Protein AF-A0A453CXN4-F1 (afdb_monomer_lite)

Foldseek 3Di:
DVVVVVVCCCPVVVDDDPPPLLVLQVPPDQVLLVDPCSLVNLLVVLVVLLDPPDDPLSLLLSLQLLLVSLVVHDPLSVVLSLLSNLLSCLSDVLNCCQAPPDPPPDPDDDPDPPPVPDAQADNVDSDSNNRSSSVGHSCSLVVQCPPPQPVSNVSSVVSVVCSVVVVPDDRDDSSVSSPDDPVNSD

Organism: Aegilops tauschii subsp. strangulata (NCBI:txid200361)

pLDDT: mean 82.75, std 12.54, range [40.31, 94.88]

Radius of gyration: 17.11 Å; chains: 1; bounding box: 45×38×46 Å

Secondary structure (DSSP, 8-state):
-HHHHHHHHHHHS----TTHHHHHHHH--HHHHHSTTHHHHHHHHHHHHT-TT--HHHHHHHHHHHHHHHTTS-HHHHHHHHHHHHHHHHH-GGGGGGT-------SS-------TT-----TT---TTTS-GGGS--HHHHHGGG-SSHHHHHHHHHHHHHHH-TTTPPPP-HHHHHT--HHHH-

Structure (mmCIF, N/CA/C/O backbone):
data_AF-A0A453CXN4-F1
#
_entry.id   AF-A0A453CXN4-F1
#
loop_
_atom_site.group_PDB
_atom_site.id
_atom_site.type_symbol
_atom_site.label_atom_id
_atom_site.label_alt_id
_atom_site.label_comp_id
_atom_site.label_asym_id
_atom_site.label_entity_id
_atom_site.label_seq_id
_atom_site.pdbx_PDB_ins_code
_atom_site.Cartn_x
_atom_site.Cartn_y
_atom_site.Cartn_z
_atom_site.occupancy
_atom_site.B_iso_or_equiv
_atom_site.auth_seq_id
_atom_site.auth_comp_id
_atom_site.auth_asym_id
_atom_site.auth_atom_id
_atom_site.pdbx_PDB_model_num
ATOM 1 N N . MET A 1 1 ? -12.932 3.398 14.882 1.00 59.75 1 MET A N 1
ATOM 2 C CA . MET A 1 1 ? -12.583 4.347 15.962 1.00 59.75 1 MET A CA 1
ATOM 3 C C . MET A 1 1 ? -12.000 3.685 17.218 1.00 59.75 1 MET A C 1
ATOM 5 O O . MET A 1 1 ? -11.545 4.410 18.083 1.00 59.75 1 MET A O 1
ATOM 9 N N . ALA A 1 2 ? -11.920 2.349 17.327 1.00 73.38 2 ALA A N 1
ATOM 10 C CA . ALA A 1 2 ? -11.212 1.706 18.448 1.00 73.38 2 ALA A CA 1
ATOM 11 C C . ALA A 1 2 ? -9.676 1.691 18.275 1.00 73.38 2 ALA A C 1
ATOM 13 O O . ALA A 1 2 ? -8.940 1.835 19.243 1.00 73.38 2 ALA A O 1
ATOM 14 N N . LEU A 1 3 ? -9.187 1.567 17.032 1.00 76.38 3 LEU A N 1
ATOM 15 C CA . LEU A 1 3 ? -7.754 1.421 16.735 1.00 76.38 3 LEU A CA 1
ATOM 16 C C . LEU A 1 3 ? -6.937 2.676 17.075 1.00 76.38 3 LEU A C 1
ATOM 18 O O . LEU A 1 3 ? -5.810 2.558 17.534 1.00 76.38 3 LEU A O 1
ATOM 22 N N . SER A 1 4 ? -7.517 3.870 16.920 1.00 75.81 4 SER A N 1
ATOM 23 C CA . SER A 1 4 ? -6.880 5.132 17.317 1.00 75.81 4 SER A CA 1
ATOM 24 C C . SER A 1 4 ? -6.657 5.210 18.825 1.00 75.81 4 SER A C 1
ATOM 26 O O . SER A 1 4 ? -5.563 5.552 19.257 1.00 75.81 4 SER A O 1
ATOM 28 N N . GLY A 1 5 ? -7.660 4.832 19.623 1.00 79.00 5 GLY A N 1
ATOM 29 C CA . GLY A 1 5 ? -7.520 4.756 21.079 1.00 79.00 5 GLY A CA 1
ATOM 30 C C . GLY A 1 5 ? -6.485 3.712 21.498 1.00 79.00 5 GLY A C 1
ATOM 31 O O . GLY A 1 5 ? -5.645 3.984 22.349 1.00 79.00 5 GLY A O 1
ATOM 32 N N . LEU A 1 6 ? -6.485 2.550 20.840 1.00 80.75 6 LEU A N 1
ATOM 33 C CA . LEU A 1 6 ? -5.514 1.491 21.109 1.00 80.75 6 LEU A CA 1
ATOM 34 C C . LEU A 1 6 ? -4.079 1.922 20.775 1.00 80.75 6 LEU A C 1
ATOM 36 O O . LEU A 1 6 ? -3.181 1.702 21.575 1.00 80.75 6 LEU A O 1
ATOM 40 N N . PHE A 1 7 ? -3.859 2.605 19.651 1.00 78.25 7 PHE A N 1
ATOM 41 C CA . PHE A 1 7 ? -2.541 3.135 19.293 1.00 78.25 7 PHE A CA 1
ATOM 42 C C . PHE A 1 7 ? -2.028 4.173 20.299 1.00 78.25 7 PHE A C 1
ATOM 44 O O . PHE A 1 7 ? -0.850 4.155 20.654 1.00 78.25 7 PHE A O 1
ATOM 51 N N . ILE A 1 8 ? -2.902 5.053 20.796 1.00 79.31 8 ILE A N 1
ATOM 52 C CA . ILE A 1 8 ? -2.553 6.012 21.854 1.00 79.31 8 ILE A CA 1
ATOM 53 C C . ILE A 1 8 ? -2.149 5.266 23.132 1.00 79.31 8 ILE A C 1
ATOM 55 O O . ILE A 1 8 ? -1.109 5.566 23.709 1.00 79.31 8 ILE A O 1
ATOM 59 N N . LEU A 1 9 ? -2.905 4.240 23.530 1.00 81.50 9 LEU A N 1
ATOM 60 C CA . LEU A 1 9 ? -2.578 3.405 24.690 1.00 81.50 9 LEU A CA 1
ATOM 61 C C . LEU A 1 9 ? -1.236 2.675 24.528 1.00 81.50 9 LEU A C 1
ATOM 63 O O . LEU A 1 9 ? -0.440 2.634 25.463 1.00 81.50 9 LEU A O 1
ATOM 67 N N . MET A 1 10 ? -0.944 2.151 23.339 1.00 81.50 10 MET A N 1
ATOM 68 C CA . MET A 1 10 ? 0.336 1.491 23.068 1.00 81.50 10 MET A CA 1
ATOM 69 C C . MET A 1 10 ? 1.515 2.473 23.088 1.00 81.50 10 MET A C 1
ATOM 71 O O . MET A 1 10 ? 2.578 2.150 23.608 1.00 81.50 10 MET A O 1
ATOM 75 N N . THR A 1 11 ? 1.344 3.672 22.524 1.00 78.88 11 THR A N 1
ATOM 76 C CA . THR A 1 11 ? 2.440 4.645 22.371 1.00 78.88 11 THR A CA 1
ATOM 77 C C . THR A 1 11 ? 2.696 5.472 23.628 1.00 78.88 11 THR A C 1
ATOM 79 O O . THR A 1 11 ? 3.853 5.715 23.961 1.00 78.88 11 THR A O 1
ATOM 82 N N . GLN A 1 12 ? 1.643 5.899 24.327 1.00 82.62 12 GLN A N 1
ATOM 83 C CA . GLN A 1 12 ? 1.746 6.780 25.496 1.00 82.62 12 GLN A CA 1
ATOM 84 C C . GLN A 1 12 ? 1.816 6.021 26.819 1.00 82.62 12 GLN A C 1
ATOM 86 O O . GLN A 1 12 ? 2.420 6.520 27.763 1.00 82.62 12 GLN A O 1
ATOM 91 N N . HIS A 1 13 ? 1.206 4.836 26.888 1.00 80.56 13 HIS A N 1
ATOM 92 C CA . HIS A 1 13 ? 1.121 4.041 28.115 1.00 80.56 13 HIS A CA 1
ATOM 93 C C . HIS A 1 13 ? 1.870 2.700 28.026 1.00 80.56 13 HIS A C 1
ATOM 95 O O . HIS A 1 13 ? 1.709 1.868 28.914 1.00 80.56 13 HIS A O 1
ATOM 101 N N . GLN A 1 14 ? 2.657 2.475 26.960 1.00 76.69 14 GLN A N 1
ATOM 102 C CA . GLN A 1 14 ? 3.477 1.271 26.732 1.00 76.69 14 GLN A CA 1
ATOM 103 C C . GLN A 1 14 ? 2.708 -0.051 26.910 1.00 76.69 14 GLN A C 1
ATOM 105 O O . GLN A 1 14 ? 3.277 -1.078 27.273 1.00 76.69 14 GLN A O 1
ATOM 110 N N . LEU A 1 15 ? 1.401 -0.043 26.641 1.00 81.12 15 LEU A N 1
ATOM 111 C CA . LEU A 1 15 ? 0.597 -1.257 26.677 1.00 81.12 15 LEU A CA 1
ATOM 112 C C . LEU A 1 15 ? 0.964 -2.142 25.485 1.00 81.12 15 LEU A C 1
ATOM 114 O O . LEU A 1 15 ? 0.804 -1.745 24.332 1.00 81.12 15 LEU A O 1
ATOM 118 N N . GLU A 1 16 ? 1.432 -3.357 25.752 1.00 76.69 16 GLU A N 1
ATOM 119 C CA . GLU A 1 16 ? 1.692 -4.332 24.699 1.00 76.69 16 GLU A CA 1
ATOM 120 C C . GLU A 1 16 ? 0.384 -4.984 24.250 1.00 76.69 16 GLU A C 1
ATOM 122 O O . GLU A 1 16 ? -0.281 -5.696 25.003 1.00 76.69 16 GLU A O 1
ATOM 127 N N . TYR A 1 17 ? 0.014 -4.755 22.990 1.00 81.56 17 TYR A N 1
ATOM 128 C CA . TYR A 1 17 ? -1.050 -5.512 22.346 1.00 81.56 17 TYR A CA 1
ATOM 129 C C . TYR A 1 17 ? -0.433 -6.672 21.550 1.00 81.56 17 TYR A C 1
ATOM 131 O O . TYR A 1 17 ? 0.269 -6.426 20.558 1.00 81.56 17 TYR A O 1
ATOM 139 N N . PRO A 1 18 ? -0.671 -7.936 21.943 1.00 83.50 18 PRO A N 1
ATOM 140 C CA . PRO A 1 18 ? -0.061 -9.075 21.275 1.00 83.50 18 PRO A CA 1
ATOM 141 C C . PRO A 1 18 ? -0.518 -9.135 19.815 1.00 83.50 18 PRO A C 1
ATOM 143 O O . PRO A 1 18 ? -1.707 -9.017 19.517 1.00 83.50 18 PRO A O 1
ATOM 146 N N . LYS A 1 19 ? 0.433 -9.343 18.895 1.00 84.88 19 LYS A N 1
ATOM 147 C CA . LYS A 1 19 ? 0.169 -9.481 17.449 1.00 84.88 19 LYS A CA 1
ATOM 148 C C . LYS A 1 19 ? -0.592 -8.294 16.837 1.00 84.88 19 LYS A C 1
ATOM 150 O O . LYS A 1 19 ? -1.429 -8.463 15.949 1.00 84.88 19 LYS A O 1
ATOM 155 N N . PHE A 1 20 ? -0.294 -7.076 17.299 1.00 87.94 20 PHE A N 1
ATOM 156 C CA . PHE A 1 20 ? -0.891 -5.845 16.769 1.00 87.94 20 PHE A CA 1
ATOM 157 C C . PHE A 1 20 ? -0.791 -5.740 15.242 1.00 87.94 20 PHE A C 1
ATOM 159 O O . PHE A 1 20 ? -1.789 -5.460 14.580 1.00 87.94 20 PHE A O 1
ATOM 166 N N . TYR A 1 21 ? 0.388 -6.011 14.676 1.00 88.88 21 TYR A N 1
ATOM 167 C CA . TYR A 1 21 ? 0.604 -5.894 13.235 1.00 88.88 21 TYR A CA 1
ATOM 168 C C . TYR A 1 21 ? -0.151 -6.943 12.419 1.00 88.88 21 TYR A C 1
ATOM 170 O O . TYR A 1 21 ? -0.643 -6.599 11.353 1.00 88.88 21 TYR A O 1
ATOM 178 N N . ASP A 1 22 ? -0.337 -8.160 12.928 1.00 90.81 22 ASP A N 1
ATOM 179 C CA . ASP A 1 22 ? -1.146 -9.190 12.262 1.00 90.81 22 ASP A CA 1
ATOM 180 C C . ASP A 1 22 ? -2.607 -8.732 12.159 1.00 90.81 22 ASP A C 1
ATOM 182 O O . ASP A 1 22 ? -3.254 -8.854 11.118 1.00 90.81 22 ASP A O 1
ATOM 186 N N . LYS A 1 23 ? -3.133 -8.122 13.231 1.00 89.44 23 LYS A N 1
ATOM 187 C CA . LYS A 1 23 ? -4.480 -7.534 13.221 1.00 89.44 23 LYS A CA 1
ATOM 188 C C . LYS A 1 23 ? -4.564 -6.328 12.293 1.00 89.44 23 LYS A C 1
ATOM 190 O O . LYS A 1 23 ? -5.537 -6.210 11.552 1.00 89.44 23 LYS A O 1
ATOM 195 N N . LEU A 1 24 ? -3.559 -5.453 12.303 1.00 90.56 24 LEU A N 1
ATOM 196 C CA . LEU A 1 24 ? -3.496 -4.305 11.400 1.00 90.56 24 LEU A CA 1
ATOM 197 C C . LEU A 1 24 ? -3.445 -4.749 9.931 1.00 90.56 24 LEU A C 1
ATOM 199 O O . LEU A 1 24 ? -4.127 -4.166 9.092 1.00 90.56 24 LEU A O 1
ATOM 203 N N . TYR A 1 25 ? -2.691 -5.808 9.642 1.00 91.88 25 TYR A N 1
ATOM 204 C CA . TYR A 1 25 ? -2.580 -6.413 8.322 1.00 91.88 25 TYR A CA 1
ATOM 205 C C . TYR A 1 25 ? -3.914 -7.012 7.862 1.00 91.88 25 TYR A C 1
ATOM 207 O O . TYR A 1 25 ? -4.385 -6.702 6.769 1.00 91.88 25 TYR A O 1
ATOM 215 N N . ALA A 1 26 ? -4.586 -7.779 8.725 1.00 90.69 26 ALA A N 1
ATOM 216 C CA . ALA A 1 26 ? -5.899 -8.355 8.433 1.00 90.69 26 ALA A CA 1
ATOM 217 C C . ALA A 1 26 ? -6.991 -7.293 8.196 1.00 90.69 26 ALA A C 1
ATOM 219 O O . ALA A 1 26 ? -7.932 -7.525 7.437 1.00 90.69 26 ALA A O 1
ATOM 220 N N . LEU A 1 27 ? -6.871 -6.114 8.817 1.00 90.94 27 LEU A N 1
ATOM 221 C CA . LEU A 1 27 ? -7.805 -5.004 8.610 1.00 90.94 27 LEU A CA 1
ATOM 222 C C . LEU A 1 27 ? -7.660 -4.340 7.235 1.00 90.94 27 LEU A C 1
ATOM 224 O O . LEU A 1 27 ? -8.608 -3.689 6.792 1.00 90.94 27 LEU A O 1
ATOM 228 N N . LEU A 1 28 ? -6.527 -4.507 6.540 1.00 90.94 28 LEU A N 1
ATOM 229 C CA . LEU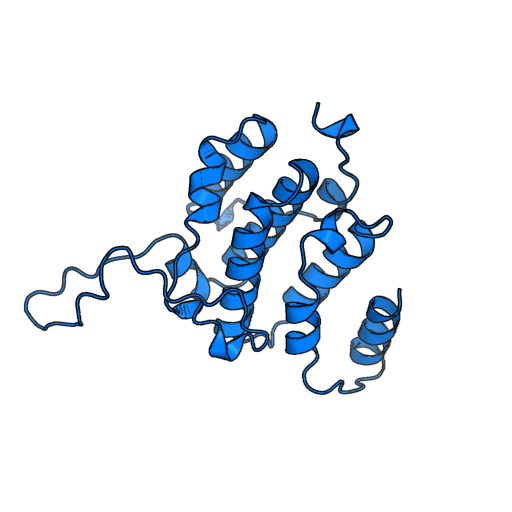 A 1 28 ? -6.321 -3.975 5.191 1.00 90.94 28 LEU A CA 1
ATOM 230 C C . LEU A 1 28 ? -7.167 -4.737 4.169 1.00 90.94 28 LEU A C 1
ATOM 232 O O . LEU A 1 28 ? -6.733 -5.696 3.526 1.00 90.94 28 LEU A O 1
ATOM 236 N N . THR A 1 29 ? -8.397 -4.258 4.023 1.00 90.81 29 THR A N 1
ATOM 237 C CA . THR A 1 29 ? -9.409 -4.742 3.086 1.00 90.81 29 THR A CA 1
ATOM 238 C C . THR A 1 29 ? -9.894 -3.591 2.199 1.00 90.81 29 THR A C 1
ATOM 240 O O . THR A 1 29 ? -9.822 -2.427 2.609 1.00 90.81 29 THR A O 1
ATOM 243 N N . PRO A 1 30 ? -10.442 -3.871 1.001 1.00 88.75 30 PRO A N 1
ATOM 244 C CA . PRO A 1 30 ? -10.952 -2.824 0.109 1.00 88.75 30 PRO A CA 1
ATOM 245 C C . PRO A 1 30 ? -12.018 -1.933 0.769 1.00 88.75 30 PRO A C 1
ATOM 247 O O . PRO A 1 30 ? -12.069 -0.728 0.523 1.00 88.75 30 PRO A O 1
ATOM 250 N N . ALA A 1 31 ? -12.822 -2.502 1.675 1.00 89.00 31 ALA A N 1
ATOM 251 C CA . ALA A 1 31 ? -13.871 -1.795 2.408 1.00 89.00 31 ALA A CA 1
ATOM 252 C C . ALA A 1 31 ? -13.342 -0.610 3.236 1.00 89.00 31 ALA A C 1
ATOM 254 O O . ALA A 1 31 ? -14.029 0.404 3.369 1.00 89.00 31 ALA A O 1
ATOM 255 N N . VAL A 1 32 ? -12.106 -0.688 3.740 1.00 89.06 32 VAL A N 1
ATOM 256 C CA . VAL A 1 32 ? -11.490 0.404 4.510 1.00 89.06 32 VAL A CA 1
ATOM 257 C C . VAL A 1 32 ? -11.333 1.662 3.667 1.00 89.06 32 VAL A C 1
ATOM 259 O O . VAL A 1 32 ? -11.552 2.765 4.165 1.00 89.06 32 VAL A O 1
ATOM 262 N N . PHE A 1 33 ? -11.034 1.515 2.378 1.00 86.56 33 PHE A N 1
ATOM 263 C CA . PHE A 1 33 ? -10.905 2.652 1.473 1.00 86.56 33 PHE A CA 1
ATOM 264 C C . PHE A 1 33 ? -12.251 3.257 1.084 1.00 86.56 33 PHE A C 1
ATOM 266 O O . PHE A 1 33 ? -12.267 4.365 0.564 1.00 86.56 33 PHE A O 1
ATOM 273 N N . MET A 1 34 ? -13.374 2.597 1.360 1.00 85.44 34 MET A N 1
ATOM 274 C CA . MET A 1 34 ? -14.724 3.136 1.140 1.00 85.44 34 MET A CA 1
ATOM 275 C C . MET A 1 34 ? -15.365 3.669 2.426 1.00 85.44 34 MET A C 1
ATOM 277 O O . MET A 1 34 ? -16.401 4.328 2.383 1.00 85.44 34 MET A O 1
ATOM 281 N N . ALA A 1 35 ? -14.750 3.412 3.581 1.00 87.31 35 ALA A N 1
ATOM 282 C CA . ALA A 1 35 ? -15.283 3.817 4.869 1.00 87.31 35 ALA A CA 1
ATOM 283 C C . ALA A 1 35 ? -15.256 5.346 5.057 1.00 87.31 35 ALA A C 1
ATOM 285 O O . ALA A 1 35 ? -14.304 6.032 4.681 1.00 87.31 35 ALA A O 1
ATOM 286 N N . LYS A 1 36 ? -16.269 5.877 5.755 1.00 83.56 36 LYS A N 1
ATOM 287 C CA . LYS A 1 36 ? -16.423 7.316 6.052 1.00 83.56 36 LYS A CA 1
ATOM 288 C C . LYS A 1 36 ? -15.204 7.937 6.749 1.00 83.56 36 LYS A C 1
ATOM 290 O O . LYS A 1 36 ? -14.877 9.092 6.513 1.00 83.56 36 LYS A O 1
ATOM 295 N N . HIS A 1 37 ? -14.526 7.168 7.600 1.00 83.75 37 HIS A N 1
ATOM 296 C CA . HIS A 1 37 ? -13.380 7.625 8.395 1.00 83.75 37 HIS A CA 1
ATOM 297 C C . HIS A 1 37 ? -12.044 7.034 7.919 1.00 83.75 37 HIS A C 1
ATOM 299 O O . HIS A 1 37 ? -11.124 6.846 8.718 1.00 83.75 37 HIS A O 1
ATOM 305 N N . ARG A 1 38 ? -11.930 6.735 6.617 1.00 87.75 38 ARG A N 1
ATOM 306 C CA . ARG A 1 38 ? -10.713 6.171 6.010 1.00 87.75 38 ARG A CA 1
ATOM 307 C C . ARG A 1 38 ? -9.471 7.041 6.205 1.00 87.75 38 ARG A C 1
ATOM 309 O O . ARG A 1 38 ? -8.392 6.505 6.413 1.00 87.75 38 ARG A O 1
ATOM 316 N N . SER A 1 39 ? -9.620 8.367 6.195 1.00 86.62 39 SER A N 1
ATOM 317 C CA . SER A 1 39 ? -8.507 9.313 6.345 1.00 86.62 39 SER A CA 1
ATOM 318 C C . SER A 1 39 ? -7.770 9.125 7.670 1.00 86.62 39 SER A C 1
ATOM 320 O O . SER A 1 39 ? -6.552 8.977 7.683 1.00 86.62 39 SER A O 1
ATOM 322 N N . VAL A 1 40 ? -8.521 9.032 8.769 1.00 87.69 40 VAL A N 1
ATOM 323 C CA . VAL A 1 40 ? -7.986 8.804 10.117 1.00 87.69 40 VAL A CA 1
ATOM 324 C C . VAL A 1 40 ? -7.273 7.455 10.196 1.00 87.69 40 VAL A C 1
ATOM 326 O O . VAL A 1 40 ? -6.185 7.366 10.754 1.00 87.69 40 VAL A O 1
ATOM 329 N N . PHE A 1 41 ? -7.855 6.407 9.606 1.00 89.50 41 PHE A N 1
ATOM 330 C CA . PHE A 1 41 ? -7.228 5.086 9.582 1.00 89.50 41 PHE A CA 1
ATOM 331 C C . PHE A 1 41 ? -5.914 5.081 8.789 1.00 89.50 41 PHE A C 1
ATOM 333 O O . PHE A 1 41 ? -4.930 4.525 9.259 1.00 89.50 41 PHE A O 1
ATOM 340 N N . LEU A 1 42 ? -5.875 5.706 7.611 1.00 89.19 42 LEU A N 1
ATOM 341 C CA . LEU A 1 42 ? -4.689 5.709 6.748 1.00 89.19 42 LEU A CA 1
ATOM 342 C C . LEU A 1 42 ? -3.555 6.573 7.321 1.00 89.19 42 LEU A C 1
ATOM 344 O O . LEU A 1 42 ? -2.389 6.210 7.196 1.00 89.19 42 LEU A O 1
ATOM 348 N N . GLN A 1 43 ? -3.884 7.672 8.004 1.00 89.06 43 GLN A N 1
ATOM 349 C CA . GLN A 1 43 ? -2.901 8.460 8.758 1.00 89.06 43 GLN A CA 1
ATOM 350 C C . GLN A 1 43 ? -2.325 7.659 9.931 1.00 89.06 43 GLN A C 1
ATOM 352 O O . GLN A 1 43 ? -1.120 7.676 10.172 1.00 89.06 43 GLN A O 1
ATOM 357 N N . LEU A 1 44 ? -3.181 6.918 10.637 1.00 88.75 44 LEU A N 1
ATOM 358 C CA . LEU A 1 44 ? -2.761 6.041 11.722 1.00 88.75 44 LEU A CA 1
ATOM 359 C C . LEU A 1 44 ? -1.883 4.893 11.217 1.00 88.75 44 LEU A C 1
ATOM 361 O O . LEU A 1 44 ? -0.875 4.579 11.839 1.00 88.75 44 LEU A O 1
ATOM 365 N N . LEU A 1 45 ? -2.228 4.316 10.064 1.00 90.56 45 LEU A N 1
ATOM 366 C CA . LEU A 1 45 ? -1.433 3.291 9.395 1.00 90.56 45 LEU A CA 1
ATOM 367 C C . LEU A 1 45 ? -0.018 3.797 9.088 1.00 90.56 45 LEU A C 1
ATOM 369 O O . LEU A 1 45 ? 0.944 3.099 9.399 1.00 90.56 45 LEU A O 1
ATOM 373 N N . ASP A 1 46 ? 0.127 5.005 8.537 1.00 90.56 46 ASP A N 1
ATOM 374 C CA . ASP A 1 46 ? 1.453 5.593 8.299 1.00 90.56 46 ASP A CA 1
ATOM 375 C C . ASP A 1 46 ? 2.226 5.826 9.590 1.00 90.56 46 ASP A C 1
ATOM 377 O O . ASP A 1 46 ? 3.413 5.519 9.652 1.00 90.56 46 ASP A O 1
ATOM 381 N N . ALA A 1 47 ? 1.557 6.314 10.637 1.00 88.75 47 ALA A N 1
ATOM 382 C CA . ALA A 1 47 ? 2.181 6.504 11.941 1.00 88.75 47 ALA A CA 1
ATOM 383 C C . ALA A 1 47 ? 2.683 5.174 12.528 1.00 88.75 47 ALA A C 1
ATOM 385 O O . ALA A 1 47 ? 3.807 5.115 13.028 1.00 88.75 47 ALA A O 1
ATOM 386 N N . CYS A 1 48 ? 1.900 4.094 12.416 1.00 88.19 48 CYS A N 1
ATOM 387 C CA . CYS A 1 48 ? 2.326 2.754 12.820 1.00 88.19 48 CYS A CA 1
ATOM 388 C C . CYS A 1 48 ? 3.531 2.276 12.000 1.00 88.19 48 CYS A C 1
ATOM 390 O O . CYS A 1 48 ? 4.498 1.777 12.571 1.00 88.19 48 CYS A O 1
ATOM 392 N N . LEU A 1 49 ? 3.494 2.463 10.678 1.00 88.69 49 LEU A N 1
ATOM 393 C CA . LEU A 1 49 ? 4.546 2.030 9.754 1.00 88.69 49 LEU A CA 1
ATOM 394 C C . LEU A 1 49 ? 5.789 2.939 9.746 1.00 88.69 49 LEU A C 1
ATOM 396 O O . LEU A 1 49 ? 6.779 2.624 9.092 1.00 88.69 49 LEU A O 1
ATOM 400 N N . LYS A 1 50 ? 5.765 4.059 10.474 1.00 88.12 50 LYS A N 1
ATOM 401 C CA . LYS A 1 50 ? 6.920 4.945 10.682 1.00 88.12 50 LYS A CA 1
ATOM 402 C C . LYS A 1 50 ? 7.832 4.482 11.826 1.00 88.12 50 LYS A C 1
ATOM 404 O O . LYS A 1 50 ? 8.916 5.032 11.999 1.00 88.12 50 LYS A O 1
ATOM 409 N N . SER A 1 51 ? 7.406 3.502 12.622 1.00 85.50 51 SER A N 1
ATOM 410 C CA . SER A 1 51 ? 8.157 3.033 13.791 1.00 85.50 51 SER A CA 1
ATOM 411 C C . SER A 1 51 ? 9.512 2.414 13.416 1.00 85.50 51 SER A C 1
ATOM 413 O O . SER A 1 51 ? 9.587 1.510 12.588 1.00 85.50 51 SER A O 1
ATOM 415 N N . SER A 1 52 ? 10.597 2.841 14.070 1.00 75.06 52 SER A N 1
ATOM 416 C CA . SER A 1 52 ? 11.966 2.390 13.757 1.00 75.06 52 SER A CA 1
ATOM 417 C C . SER A 1 52 ? 12.224 0.897 14.010 1.00 75.06 52 SER A C 1
ATOM 419 O O . SER A 1 52 ? 13.202 0.357 13.504 1.00 75.06 52 SER A O 1
ATOM 421 N N . TYR A 1 53 ? 11.364 0.217 14.774 1.00 79.50 53 TYR A N 1
ATOM 422 C CA . TYR A 1 53 ? 11.534 -1.192 15.166 1.00 79.50 53 TYR A CA 1
ATOM 423 C C . TYR A 1 53 ? 10.883 -2.193 14.195 1.00 79.50 53 TYR A C 1
ATOM 425 O O . TYR A 1 53 ? 10.759 -3.381 14.497 1.00 79.50 53 TYR A O 1
ATOM 433 N N . LEU A 1 54 ? 10.429 -1.726 13.031 1.00 84.25 54 LEU A N 1
ATOM 434 C CA . LEU A 1 54 ? 9.765 -2.556 12.031 1.00 84.25 54 LEU A CA 1
ATOM 435 C C . LEU A 1 54 ? 10.759 -3.434 11.266 1.00 84.25 54 LEU A C 1
ATOM 437 O O . LEU A 1 54 ? 11.704 -2.954 10.643 1.00 84.25 54 LEU A O 1
ATOM 441 N N . GLN A 1 55 ? 10.499 -4.740 11.263 1.00 89.69 55 GLN A N 1
ATOM 442 C CA . GLN A 1 55 ? 11.283 -5.704 10.497 1.00 89.69 55 GLN A CA 1
ATOM 443 C C . GLN A 1 55 ? 10.965 -5.590 8.999 1.00 89.69 55 GLN A C 1
ATOM 445 O O . GLN A 1 55 ? 9.810 -5.403 8.611 1.00 89.69 55 GLN A O 1
ATOM 450 N N . ALA A 1 56 ? 11.979 -5.756 8.143 1.00 89.69 56 ALA A N 1
ATOM 451 C CA . ALA A 1 56 ? 11.847 -5.554 6.697 1.00 89.69 56 ALA A CA 1
ATOM 452 C C . ALA A 1 56 ? 10.767 -6.441 6.046 1.00 89.69 56 ALA A C 1
ATOM 454 O O . ALA A 1 56 ? 10.041 -5.968 5.174 1.00 89.69 56 ALA A O 1
ATOM 455 N N . TYR A 1 57 ? 10.602 -7.692 6.503 1.00 91.25 57 TYR A N 1
ATOM 456 C CA . TYR A 1 57 ? 9.555 -8.580 5.980 1.00 91.25 57 TYR A CA 1
ATOM 457 C C . TYR A 1 57 ? 8.150 -8.032 6.226 1.00 91.25 57 TYR A C 1
ATOM 459 O O . TYR A 1 57 ? 7.265 -8.201 5.387 1.00 91.25 57 TYR A O 1
ATOM 467 N N . LEU A 1 58 ? 7.949 -7.362 7.363 1.00 92.81 58 LEU A N 1
ATOM 468 C CA . LEU A 1 58 ? 6.658 -6.819 7.736 1.00 92.81 58 LEU A CA 1
ATOM 469 C C . LEU A 1 58 ? 6.327 -5.668 6.792 1.00 92.81 58 LEU A C 1
ATOM 471 O O . LEU A 1 58 ? 5.287 -5.683 6.141 1.00 92.81 58 LEU A O 1
ATOM 475 N N . VAL A 1 59 ? 7.258 -4.729 6.621 1.00 93.50 59 VAL A N 1
ATOM 476 C CA . VAL A 1 59 ? 7.094 -3.603 5.694 1.00 93.50 59 VAL A CA 1
ATOM 477 C C . VAL A 1 59 ? 6.852 -4.098 4.264 1.00 93.50 59 VAL A C 1
ATOM 479 O O . VAL A 1 59 ? 5.940 -3.607 3.602 1.00 93.50 59 VAL A O 1
ATOM 482 N N . ALA A 1 60 ? 7.592 -5.116 3.813 1.00 93.12 60 ALA A N 1
ATOM 483 C CA . ALA A 1 60 ? 7.381 -5.742 2.508 1.00 93.12 60 ALA A CA 1
ATOM 484 C C . ALA A 1 60 ? 5.970 -6.335 2.368 1.00 93.12 60 ALA A C 1
ATOM 486 O O . ALA A 1 60 ? 5.312 -6.119 1.350 1.00 93.12 60 ALA A O 1
ATOM 487 N N . SER A 1 61 ? 5.476 -7.039 3.392 1.00 94.25 61 SER A N 1
ATOM 488 C CA . SER A 1 61 ? 4.119 -7.600 3.390 1.00 94.25 61 SER A CA 1
ATOM 489 C C . SER A 1 61 ? 3.046 -6.516 3.301 1.00 94.25 61 SER A C 1
ATOM 491 O O . SER A 1 61 ? 2.127 -6.643 2.490 1.00 94.25 61 SER A O 1
ATOM 493 N N . PHE A 1 62 ? 3.196 -5.419 4.050 1.00 94.75 62 PHE A N 1
ATOM 494 C CA . PHE A 1 62 ? 2.292 -4.272 4.001 1.00 94.75 62 PHE A CA 1
ATOM 495 C C . PHE A 1 62 ? 2.331 -3.589 2.633 1.00 94.75 62 PHE A C 1
ATOM 497 O O . PHE A 1 62 ? 1.275 -3.366 2.047 1.00 94.75 62 PHE A O 1
ATOM 504 N N . ALA A 1 63 ? 3.521 -3.317 2.091 1.00 94.50 63 ALA A N 1
ATOM 505 C CA . ALA A 1 63 ? 3.678 -2.714 0.769 1.00 94.50 63 ALA A CA 1
ATOM 506 C C . ALA A 1 63 ? 3.020 -3.568 -0.326 1.00 94.50 63 ALA A C 1
ATOM 508 O O . ALA A 1 63 ? 2.271 -3.042 -1.148 1.00 94.50 63 ALA A O 1
ATOM 509 N N . LYS A 1 64 ? 3.229 -4.889 -0.290 1.00 94.88 64 LYS A N 1
ATOM 510 C CA . LYS A 1 64 ? 2.651 -5.832 -1.255 1.00 94.88 64 LYS A CA 1
ATOM 511 C C . LYS A 1 64 ? 1.137 -6.007 -1.094 1.00 94.88 64 LYS A C 1
ATOM 513 O O . LYS A 1 64 ? 0.407 -6.078 -2.077 1.00 94.88 64 LYS A O 1
ATOM 518 N N . ARG A 1 65 ? 0.620 -6.032 0.136 1.00 94.31 65 ARG A N 1
ATOM 519 C CA . ARG A 1 65 ? -0.832 -6.068 0.384 1.00 94.31 65 ARG A CA 1
ATOM 520 C C . ARG A 1 65 ? -1.501 -4.788 -0.100 1.00 94.31 65 ARG A C 1
ATOM 522 O O . ARG A 1 65 ? -2.543 -4.847 -0.744 1.00 94.31 65 ARG A O 1
ATOM 529 N N . LEU A 1 66 ? -0.890 -3.639 0.177 1.00 94.50 66 LEU A N 1
ATOM 530 C CA . LEU A 1 66 ? -1.348 -2.348 -0.320 1.00 94.50 66 LEU A CA 1
ATOM 531 C C . LEU A 1 66 ? -1.320 -2.302 -1.855 1.00 94.50 66 LEU A C 1
ATOM 533 O O . LEU A 1 66 ? -2.313 -1.885 -2.447 1.00 94.50 66 LEU A O 1
ATOM 537 N N . SER A 1 67 ? -0.260 -2.799 -2.504 1.00 94.25 67 SER A N 1
ATOM 538 C CA . SER A 1 67 ? -0.190 -2.849 -3.972 1.00 94.25 67 SER A CA 1
ATOM 539 C C . SER A 1 67 ? -1.257 -3.757 -4.581 1.00 94.25 67 SER A C 1
ATOM 541 O O . SER A 1 67 ? -1.822 -3.423 -5.611 1.00 94.25 67 SER A O 1
ATOM 543 N N . ARG A 1 68 ? -1.626 -4.863 -3.928 1.00 93.75 68 ARG A N 1
ATOM 544 C CA . ARG A 1 68 ? -2.781 -5.675 -4.349 1.00 93.75 68 ARG A CA 1
ATOM 545 C C . ARG A 1 68 ? -4.104 -4.923 -4.228 1.00 93.75 68 ARG A C 1
ATOM 547 O O . ARG A 1 68 ? -4.958 -5.038 -5.105 1.00 93.75 68 ARG A O 1
ATOM 554 N N . LEU A 1 69 ? -4.274 -4.139 -3.164 1.00 93.56 69 LEU A N 1
ATOM 555 C CA . LEU A 1 69 ? -5.504 -3.384 -2.924 1.00 93.56 69 LEU A CA 1
ATOM 556 C C . LEU A 1 69 ? -5.714 -2.258 -3.942 1.00 93.56 69 LEU A C 1
ATOM 558 O O . LEU A 1 69 ? -6.867 -1.962 -4.248 1.00 93.56 69 LEU A O 1
ATOM 562 N N . THR A 1 70 ? -4.660 -1.669 -4.518 1.00 93.62 70 THR A N 1
ATOM 563 C CA . THR A 1 70 ? -4.821 -0.608 -5.535 1.00 93.62 70 THR A CA 1
ATOM 564 C C . THR A 1 70 ? -5.642 -1.056 -6.739 1.00 93.62 70 THR A C 1
ATOM 566 O O . THR A 1 70 ? -6.372 -0.244 -7.296 1.00 93.62 70 THR A O 1
ATOM 569 N N . LEU A 1 71 ? -5.585 -2.341 -7.100 1.00 91.44 71 LEU A N 1
ATOM 570 C CA . LEU A 1 71 ? -6.321 -2.901 -8.235 1.00 91.44 71 LEU A CA 1
ATOM 571 C C . LEU A 1 71 ? -7.836 -2.994 -7.992 1.00 91.44 71 LEU A C 1
ATOM 573 O O . LEU A 1 71 ? -8.601 -3.128 -8.941 1.00 91.44 71 LEU A O 1
ATOM 577 N N . SER A 1 72 ? -8.278 -2.962 -6.732 1.00 91.38 72 SER A N 1
ATOM 578 C CA . SER A 1 72 ? -9.695 -3.102 -6.347 1.00 91.38 72 SER A CA 1
ATOM 579 C C . SER A 1 72 ? -10.306 -1.819 -5.774 1.00 91.38 72 SER A C 1
ATOM 581 O O . SER A 1 72 ? -11.503 -1.768 -5.496 1.00 91.38 72 SER A O 1
ATOM 583 N N . VAL A 1 73 ? -9.490 -0.796 -5.528 1.00 90.94 73 VAL A N 1
ATOM 584 C CA . VAL A 1 73 ? -9.869 0.421 -4.802 1.00 90.94 73 VAL A CA 1
ATOM 585 C C . VAL A 1 73 ? -10.123 1.574 -5.790 1.00 90.94 73 VAL A C 1
ATOM 587 O O . VAL A 1 73 ? -9.487 1.630 -6.838 1.00 90.94 73 VAL A O 1
ATOM 590 N N . PRO A 1 74 ? -11.021 2.532 -5.474 1.00 90.12 74 PRO A N 1
ATOM 591 C CA . PRO A 1 74 ? -11.196 3.760 -6.254 1.00 90.12 74 PRO A CA 1
ATOM 592 C C . PRO A 1 74 ? -9.896 4.526 -6.541 1.00 90.12 74 PRO A C 1
ATOM 594 O O . PRO A 1 74 ? -8.977 4.490 -5.717 1.00 90.12 74 PRO A O 1
ATOM 597 N N . PRO A 1 75 ? -9.852 5.368 -7.591 1.00 89.31 75 PRO A N 1
ATOM 598 C CA . PRO A 1 75 ? -8.659 6.145 -7.937 1.00 89.31 75 PRO A CA 1
ATOM 599 C C . PRO A 1 75 ? -8.179 7.053 -6.795 1.00 89.31 75 PRO A C 1
ATOM 601 O O . PRO A 1 75 ? -6.980 7.186 -6.573 1.00 89.31 75 PRO A O 1
ATOM 604 N N . ALA A 1 76 ? -9.099 7.617 -6.000 1.00 88.62 76 ALA A N 1
ATOM 605 C CA . ALA A 1 76 ? -8.749 8.405 -4.815 1.00 88.62 76 ALA A CA 1
ATOM 606 C C . ALA A 1 76 ? -7.978 7.583 -3.765 1.00 88.62 76 ALA A C 1
ATOM 608 O O . ALA A 1 76 ? -7.037 8.078 -3.151 1.00 88.62 76 ALA A O 1
ATOM 609 N N . GLY A 1 77 ? -8.359 6.317 -3.562 1.00 89.94 77 GLY A N 1
ATOM 610 C CA . GLY A 1 77 ? -7.646 5.423 -2.653 1.00 89.94 77 GLY A CA 1
ATOM 611 C C . GLY A 1 77 ? -6.324 4.934 -3.242 1.00 89.94 77 GLY A C 1
ATOM 612 O O . GLY A 1 77 ? -5.343 4.851 -2.507 1.00 89.94 77 GLY A O 1
ATOM 613 N N . ALA A 1 78 ? -6.265 4.702 -4.558 1.00 92.06 78 ALA A N 1
ATOM 614 C CA . ALA A 1 78 ? -5.028 4.349 -5.253 1.00 92.06 78 ALA A CA 1
ATOM 615 C C . ALA A 1 78 ? -3.937 5.417 -5.058 1.00 92.06 78 ALA A C 1
ATOM 617 O O . ALA A 1 78 ? -2.808 5.062 -4.732 1.00 92.06 78 ALA A O 1
ATOM 618 N N . LEU A 1 79 ? -4.277 6.711 -5.144 1.00 91.44 79 LEU A N 1
ATOM 619 C CA . LEU A 1 79 ? -3.334 7.805 -4.858 1.00 91.44 79 LEU A CA 1
ATOM 620 C C . LEU A 1 79 ? -2.750 7.707 -3.438 1.00 91.44 79 LEU A C 1
ATOM 622 O O . LEU A 1 79 ? -1.536 7.760 -3.264 1.00 91.44 79 LEU A O 1
ATOM 626 N N . ILE A 1 80 ? -3.590 7.505 -2.417 1.00 91.88 80 ILE A N 1
ATOM 627 C CA . ILE A 1 80 ? -3.112 7.395 -1.028 1.00 91.88 80 ILE A CA 1
ATOM 628 C C . ILE A 1 80 ? -2.201 6.173 -0.856 1.00 91.88 80 ILE A C 1
ATOM 630 O O . ILE A 1 80 ? -1.184 6.246 -0.166 1.00 91.88 80 ILE A O 1
ATOM 634 N N . ILE A 1 81 ? -2.549 5.053 -1.492 1.00 93.06 81 ILE A N 1
ATOM 635 C CA . ILE A 1 81 ? -1.740 3.837 -1.439 1.00 93.06 81 ILE A CA 1
ATOM 636 C C . ILE A 1 81 ? -0.377 4.047 -2.111 1.00 93.06 81 ILE A C 1
ATOM 638 O O . ILE A 1 81 ? 0.639 3.650 -1.542 1.00 93.06 81 ILE A O 1
ATOM 642 N N . ILE A 1 82 ? -0.330 4.692 -3.280 1.00 92.12 82 ILE A N 1
ATOM 643 C CA . ILE A 1 82 ? 0.931 5.005 -3.971 1.00 92.12 82 ILE A CA 1
ATOM 644 C C . ILE A 1 82 ? 1.814 5.889 -3.079 1.00 92.12 82 ILE A C 1
ATOM 646 O O . ILE A 1 82 ? 3.000 5.600 -2.912 1.00 92.12 82 ILE A O 1
ATOM 650 N N . ALA A 1 83 ? 1.231 6.903 -2.430 1.00 92.06 83 ALA A N 1
ATOM 651 C CA . ALA A 1 83 ? 1.951 7.762 -1.490 1.00 92.06 83 ALA A CA 1
ATOM 652 C C . ALA A 1 83 ? 2.518 6.976 -0.290 1.00 92.06 83 ALA A C 1
ATOM 654 O O . ALA A 1 83 ? 3.679 7.161 0.081 1.00 92.06 83 ALA A O 1
ATOM 655 N N . LEU A 1 84 ? 1.724 6.065 0.286 1.00 92.19 84 LEU A N 1
ATOM 656 C CA . LEU A 1 84 ? 2.152 5.168 1.365 1.00 92.19 84 LEU A CA 1
ATOM 657 C C . LEU A 1 84 ? 3.315 4.269 0.928 1.00 92.19 84 LEU A C 1
ATOM 659 O O . LEU A 1 84 ? 4.324 4.197 1.624 1.00 92.19 84 LEU A O 1
ATOM 663 N N . ILE A 1 85 ? 3.204 3.613 -0.229 1.00 92.56 85 ILE A N 1
ATOM 664 C CA . ILE A 1 85 ? 4.246 2.716 -0.750 1.00 92.56 85 ILE A CA 1
ATOM 665 C C . ILE A 1 85 ? 5.540 3.487 -1.019 1.00 92.56 85 ILE A C 1
ATOM 667 O O . ILE A 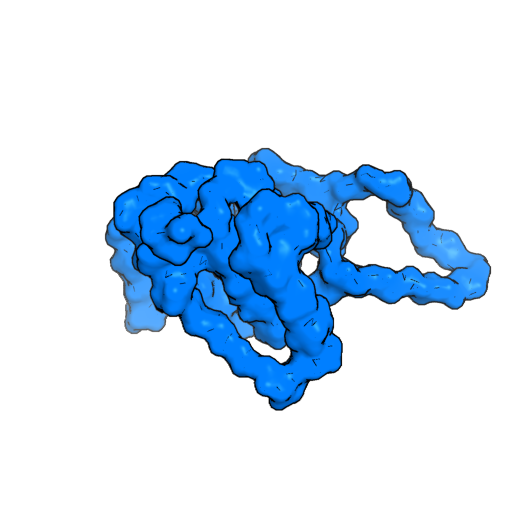1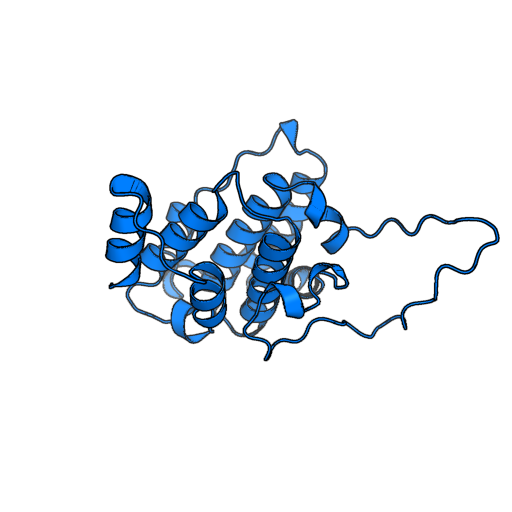 85 ? 6.612 3.027 -0.627 1.00 92.56 85 ILE A O 1
ATOM 671 N N . HIS A 1 86 ? 5.455 4.681 -1.605 1.00 90.69 86 HIS A N 1
ATOM 672 C CA . HIS A 1 86 ? 6.619 5.546 -1.790 1.00 90.69 86 HIS A CA 1
ATOM 673 C C . HIS A 1 86 ? 7.296 5.898 -0.456 1.00 90.69 86 HIS A C 1
ATOM 675 O O . HIS A 1 86 ? 8.520 5.795 -0.333 1.00 90.69 86 HIS A O 1
ATOM 681 N N . ASN A 1 87 ? 6.515 6.269 0.564 1.00 91.44 87 ASN A N 1
ATOM 682 C CA . ASN A 1 87 ? 7.057 6.555 1.892 1.00 91.44 87 ASN A CA 1
ATOM 683 C C . ASN A 1 87 ? 7.742 5.316 2.496 1.00 91.44 87 ASN A C 1
ATOM 685 O O . ASN A 1 87 ? 8.837 5.440 3.044 1.00 91.44 87 ASN A O 1
ATOM 689 N N . LEU A 1 88 ? 7.158 4.122 2.346 1.00 91.00 88 LEU A N 1
ATOM 690 C CA . LEU A 1 88 ? 7.747 2.869 2.833 1.00 91.00 88 LEU A CA 1
ATOM 691 C C . LEU A 1 88 ? 9.075 2.530 2.141 1.00 91.00 88 LEU A C 1
ATOM 693 O O . LEU A 1 88 ? 10.055 2.237 2.826 1.00 91.00 88 LEU A O 1
ATOM 697 N N . LEU A 1 89 ? 9.127 2.600 0.807 1.00 89.50 89 LEU A N 1
ATOM 698 C CA . LEU A 1 89 ? 10.329 2.298 0.014 1.00 89.50 89 LEU A CA 1
ATOM 699 C C . LEU A 1 89 ? 11.490 3.243 0.339 1.00 89.50 89 LEU A C 1
ATOM 701 O O . LEU A 1 89 ? 12.655 2.836 0.392 1.00 89.50 89 LEU A O 1
ATOM 705 N N . ARG A 1 90 ? 11.169 4.511 0.607 1.00 87.56 90 ARG A N 1
ATOM 706 C CA . ARG A 1 90 ? 12.167 5.505 0.990 1.00 87.56 90 ARG A CA 1
ATOM 707 C C . ARG A 1 90 ? 12.647 5.332 2.433 1.00 87.56 90 ARG A C 1
ATOM 709 O O . ARG A 1 90 ? 13.844 5.467 2.675 1.00 87.56 90 ARG A O 1
ATOM 716 N N . ARG A 1 91 ? 11.753 5.026 3.382 1.00 87.31 91 ARG A N 1
ATOM 717 C CA . ARG A 1 91 ? 12.118 4.781 4.793 1.00 87.31 91 ARG A CA 1
ATOM 718 C C . ARG A 1 91 ? 12.944 3.506 4.961 1.00 87.31 91 ARG A C 1
ATOM 720 O O . ARG A 1 91 ? 13.872 3.481 5.763 1.00 87.31 91 ARG A O 1
ATOM 727 N N . HIS A 1 92 ? 12.627 2.463 4.195 1.00 88.94 92 HIS A N 1
ATOM 728 C CA . HIS A 1 92 ? 13.244 1.146 4.325 1.00 88.94 92 HIS A CA 1
ATOM 729 C C . HIS A 1 92 ? 13.971 0.753 3.036 1.00 88.94 92 HIS A C 1
ATOM 731 O O . HIS A 1 92 ? 13.394 0.085 2.175 1.00 88.94 92 HIS A O 1
ATOM 737 N N . PRO A 1 93 ? 15.265 1.095 2.891 1.00 86.94 93 PRO A N 1
ATOM 738 C CA . PRO A 1 93 ? 15.991 0.790 1.671 1.00 86.94 93 PRO A CA 1
ATOM 739 C C . PRO A 1 93 ? 16.061 -0.715 1.366 1.00 86.94 93 PRO A C 1
ATOM 741 O O . PRO A 1 93 ? 16.120 -1.096 0.197 1.00 86.94 93 PRO A O 1
ATOM 744 N N . SER A 1 94 ? 15.975 -1.553 2.402 1.00 86.94 94 SER A N 1
ATOM 745 C CA . SER A 1 94 ? 16.010 -3.014 2.326 1.00 86.94 94 SER A CA 1
ATOM 746 C C . SER A 1 94 ? 14.861 -3.644 1.542 1.00 86.94 94 SER A C 1
ATOM 748 O O . SER A 1 94 ? 14.987 -4.808 1.196 1.00 86.94 94 SER A O 1
ATOM 750 N N . ILE A 1 95 ? 13.755 -2.936 1.274 1.00 89.12 95 ILE A N 1
ATOM 751 C CA . ILE A 1 95 ? 12.614 -3.471 0.503 1.00 89.12 95 ILE A CA 1
ATOM 752 C C . ILE A 1 95 ? 12.594 -3.010 -0.963 1.00 89.12 95 ILE A C 1
ATOM 754 O O . ILE A 1 95 ? 11.696 -3.386 -1.712 1.00 89.12 95 ILE A O 1
ATOM 758 N N . ASN A 1 96 ? 13.580 -2.224 -1.411 1.00 87.81 96 ASN A N 1
ATOM 759 C CA . ASN A 1 96 ? 13.609 -1.723 -2.793 1.00 87.81 96 ASN A CA 1
ATOM 760 C C . ASN A 1 96 ? 13.807 -2.809 -3.849 1.00 87.81 96 ASN A C 1
ATOM 762 O O . ASN A 1 96 ? 13.427 -2.595 -5.000 1.00 87.81 96 ASN A O 1
ATOM 766 N N . PHE A 1 97 ? 14.323 -3.979 -3.458 1.00 87.31 97 PHE A N 1
ATOM 767 C CA . PHE A 1 97 ? 14.418 -5.135 -4.350 1.00 87.31 97 PHE A CA 1
ATOM 768 C C . PHE A 1 97 ? 13.045 -5.559 -4.910 1.00 87.31 97 PHE A C 1
ATOM 770 O O . PHE A 1 97 ? 12.974 -6.239 -5.929 1.00 87.31 97 PHE A O 1
ATOM 777 N N . LEU A 1 98 ? 11.943 -5.162 -4.253 1.00 85.88 98 LEU A N 1
ATOM 778 C CA . LEU A 1 98 ? 10.583 -5.426 -4.719 1.00 85.88 98 LEU A CA 1
ATOM 779 C C . LEU A 1 98 ? 10.206 -4.625 -5.978 1.00 85.88 98 LEU A C 1
ATOM 781 O O . LEU A 1 98 ? 9.289 -5.030 -6.695 1.00 85.88 98 LEU A O 1
ATOM 785 N N . VAL A 1 99 ? 10.861 -3.481 -6.209 1.00 85.50 99 VAL A N 1
ATOM 786 C CA . VAL A 1 99 ? 10.653 -2.616 -7.384 1.00 85.50 99 VAL A CA 1
ATOM 787 C C . VAL A 1 99 ? 11.705 -2.906 -8.445 1.00 85.50 99 VAL A C 1
ATOM 789 O O . VAL A 1 99 ? 11.368 -3.074 -9.613 1.00 85.50 99 VAL A O 1
ATOM 792 N N . HIS A 1 100 ? 12.972 -2.988 -8.038 1.00 80.75 100 HIS A N 1
ATOM 793 C CA . HIS A 1 100 ? 14.078 -3.268 -8.939 1.00 80.75 100 HIS A CA 1
ATOM 794 C C . HIS A 1 100 ? 14.825 -4.512 -8.475 1.00 80.75 100 HIS A C 1
ATOM 796 O O . HIS A 1 100 ? 15.466 -4.504 -7.427 1.00 80.75 100 HIS A O 1
ATOM 802 N N . TRP A 1 101 ? 14.735 -5.578 -9.265 1.00 69.94 101 TRP A N 1
ATOM 803 C CA . TRP A 1 101 ? 15.514 -6.782 -9.033 1.00 69.94 101 TRP A CA 1
ATOM 804 C C . TRP A 1 101 ? 16.795 -6.717 -9.860 1.00 69.94 101 TRP A C 1
ATOM 806 O O . TRP A 1 101 ? 16.758 -6.884 -11.079 1.00 69.94 101 TRP A O 1
ATOM 816 N N . GLU A 1 102 ? 17.931 -6.505 -9.200 1.00 62.06 102 GLU A N 1
ATOM 817 C CA . GLU A 1 102 ? 19.234 -6.715 -9.824 1.00 62.06 102 GLU A CA 1
ATOM 818 C C . GLU A 1 102 ? 19.448 -8.227 -9.934 1.00 62.06 102 GLU A C 1
ATOM 820 O O . GLU A 1 102 ? 19.734 -8.915 -8.951 1.00 62.06 102 GLU A O 1
ATOM 825 N N . VAL A 1 103 ? 19.241 -8.786 -11.131 1.00 57.62 103 VAL A N 1
ATOM 826 C CA . VAL A 1 103 ? 19.717 -10.141 -11.413 1.00 57.62 103 VAL A CA 1
ATOM 827 C C . VAL A 1 103 ? 21.233 -10.029 -11.458 1.00 57.62 103 VAL A C 1
ATOM 829 O O . VAL A 1 103 ? 21.785 -9.583 -12.460 1.00 57.62 103 VAL A O 1
ATOM 832 N N . ALA A 1 104 ? 21.903 -10.387 -10.363 1.00 50.12 104 ALA A N 1
ATOM 833 C CA . ALA A 1 104 ? 23.335 -10.617 -10.403 1.00 50.12 104 ALA A CA 1
ATOM 834 C C . ALA A 1 104 ? 23.580 -11.681 -11.479 1.00 50.12 104 ALA A C 1
ATOM 836 O O . ALA A 1 104 ? 23.153 -12.830 -11.346 1.00 50.12 104 ALA A O 1
ATOM 837 N N . GLN A 1 105 ? 24.184 -11.256 -12.584 1.00 44.28 105 GLN A N 1
ATOM 838 C CA . GLN A 1 105 ? 24.678 -12.124 -13.636 1.00 44.28 105 GLN A CA 1
ATOM 839 C C . GLN A 1 105 ? 25.913 -12.825 -13.064 1.00 44.28 105 GLN A C 1
ATOM 841 O O . GLN A 1 105 ? 27.036 -12.405 -13.306 1.00 44.28 105 GLN A O 1
ATOM 846 N N . ASP A 1 106 ? 25.689 -13.804 -12.186 1.00 43.69 106 ASP A N 1
ATOM 847 C CA . ASP A 1 106 ? 26.758 -14.605 -11.607 1.00 43.69 106 ASP A CA 1
ATOM 848 C C . ASP A 1 106 ? 27.038 -15.781 -12.543 1.00 43.69 106 ASP A C 1
ATOM 850 O O . ASP A 1 106 ? 26.183 -16.639 -12.799 1.00 43.69 106 ASP A O 1
ATOM 854 N N . ASP A 1 107 ? 28.244 -15.768 -13.097 1.00 46.28 107 ASP A N 1
ATOM 855 C CA . ASP A 1 107 ? 28.804 -16.824 -13.917 1.00 46.28 107 ASP A CA 1
ATOM 856 C C . ASP A 1 107 ? 28.927 -18.115 -13.085 1.00 46.28 107 ASP A C 1
ATOM 858 O O . ASP A 1 107 ? 29.874 -18.318 -12.330 1.00 46.28 107 ASP A O 1
ATOM 862 N N . GLY A 1 108 ? 27.985 -19.044 -13.261 1.00 46.84 108 GLY A N 1
ATOM 863 C CA . GLY A 1 108 ? 28.283 -20.471 -13.106 1.00 46.84 108 GLY A CA 1
ATOM 864 C C . GLY A 1 108 ? 27.842 -21.197 -11.834 1.00 46.84 108 GLY A C 1
ATOM 865 O O . GLY A 1 108 ? 28.165 -22.380 -11.719 1.00 46.84 108 GLY A O 1
ATOM 866 N N . VAL A 1 109 ? 27.052 -20.617 -10.922 1.00 40.31 109 VAL A N 1
ATOM 867 C CA . VAL A 1 109 ? 26.453 -21.412 -9.826 1.00 40.31 109 VAL A CA 1
ATOM 868 C C . VAL A 1 109 ? 24.950 -21.180 -9.734 1.00 40.31 109 VAL A C 1
ATOM 870 O O . VAL A 1 109 ? 24.468 -20.097 -9.425 1.00 40.31 109 VAL A O 1
ATOM 873 N N . ALA A 1 110 ? 24.202 -22.243 -10.034 1.00 45.62 110 ALA A N 1
ATOM 874 C CA . ALA A 1 110 ? 22.751 -22.301 -10.121 1.00 45.62 110 ALA A CA 1
ATOM 875 C C . ALA A 1 110 ? 22.040 -21.858 -8.826 1.00 45.62 110 ALA A C 1
ATOM 877 O O . ALA A 1 110 ? 21.582 -22.675 -8.027 1.00 45.62 110 ALA A O 1
ATOM 878 N N . SER A 1 111 ? 21.856 -20.553 -8.647 1.00 47.69 111 SER A N 1
ATOM 879 C CA . SER A 1 111 ? 20.870 -19.996 -7.725 1.00 47.69 111 SER A CA 1
ATOM 880 C C . SER A 1 111 ? 19.490 -20.073 -8.389 1.00 47.69 111 SER A C 1
ATOM 882 O O . SER A 1 111 ? 18.990 -19.109 -8.948 1.00 47.69 111 SER A O 1
ATOM 884 N N . LEU A 1 112 ? 18.925 -21.289 -8.384 1.00 44.88 112 LEU A N 1
ATOM 885 C CA . LEU A 1 112 ? 17.536 -21.670 -8.697 1.00 44.88 112 LEU A CA 1
ATOM 886 C C . LEU A 1 112 ? 16.742 -20.670 -9.567 1.00 44.88 112 LEU A C 1
ATOM 888 O O . LEU A 1 112 ? 16.304 -19.644 -9.038 1.00 44.88 112 LEU A O 1
ATOM 892 N N . PRO A 1 113 ? 16.399 -21.000 -10.831 1.00 44.78 113 PRO A N 1
ATOM 893 C CA . PRO A 1 113 ? 15.411 -20.232 -11.575 1.00 44.78 113 PRO A CA 1
ATOM 894 C C . PRO A 1 113 ? 14.067 -20.382 -10.855 1.00 44.78 113 PRO A C 1
ATOM 896 O O . PRO A 1 113 ? 13.307 -21.330 -11.060 1.00 44.78 113 PRO A O 1
ATOM 899 N N . LYS A 1 114 ? 13.780 -19.458 -9.938 1.00 54.00 114 LYS A N 1
ATOM 900 C CA . LYS A 1 114 ? 12.452 -19.257 -9.372 1.00 54.00 114 LYS A CA 1
ATOM 901 C C . LYS A 1 114 ? 11.554 -19.058 -10.585 1.00 54.00 114 LYS A C 1
ATOM 903 O O . LYS A 1 114 ? 11.798 -18.120 -11.337 1.00 54.00 114 LYS A O 1
ATOM 908 N N . LYS A 1 115 ? 10.614 -19.983 -10.822 1.00 52.38 115 LYS A N 1
ATOM 909 C CA . LYS A 1 115 ? 9.739 -19.999 -12.005 1.00 52.38 115 LYS A CA 1
ATOM 910 C C . LYS A 1 115 ? 9.353 -18.571 -12.383 1.00 52.38 115 LYS A C 1
ATOM 912 O O . LYS A 1 115 ? 8.599 -17.926 -11.654 1.00 52.38 115 LYS A O 1
ATOM 917 N N . ILE A 1 116 ? 9.923 -18.084 -13.482 1.00 57.53 116 ILE A N 1
ATOM 918 C CA . ILE A 1 116 ? 9.651 -16.752 -14.011 1.00 57.53 116 ILE A CA 1
ATOM 919 C C . ILE A 1 116 ? 8.131 -16.680 -14.203 1.00 57.53 116 ILE A C 1
ATOM 921 O O . ILE A 1 116 ? 7.561 -17.502 -14.917 1.00 57.53 116 ILE A O 1
ATOM 925 N N . GLY A 1 117 ? 7.469 -15.777 -13.477 1.00 62.75 117 GLY A N 1
ATOM 926 C CA . GLY A 1 117 ? 6.017 -15.569 -13.545 1.00 62.75 117 GLY A CA 1
ATOM 927 C C . GLY A 1 117 ? 5.172 -16.123 -12.389 1.00 62.75 117 GLY A C 1
ATOM 928 O O . GLY A 1 117 ? 3.992 -15.790 -12.323 1.00 62.75 117 GLY A O 1
ATOM 929 N N . ALA A 1 118 ? 5.721 -16.904 -11.449 1.00 74.25 118 ALA A N 1
ATOM 930 C CA . ALA A 1 118 ? 4.969 -17.332 -10.261 1.00 74.25 118 ALA A CA 1
ATOM 931 C C . ALA A 1 118 ? 5.267 -16.418 -9.059 1.00 74.25 118 ALA A C 1
ATOM 933 O O . ALA A 1 118 ? 6.278 -16.591 -8.376 1.00 74.25 118 ALA A O 1
ATOM 934 N N . ASP A 1 119 ? 4.386 -15.446 -8.801 1.00 84.06 119 ASP A N 1
ATOM 935 C CA . ASP A 1 119 ? 4.443 -14.601 -7.601 1.00 84.06 119 ASP A CA 1
ATOM 936 C C . ASP A 1 119 ? 4.166 -15.460 -6.346 1.00 84.06 119 ASP A C 1
ATOM 938 O O . ASP A 1 119 ? 3.074 -16.017 -6.230 1.00 84.06 119 ASP A O 1
ATOM 942 N N . PRO A 1 120 ? 5.123 -15.61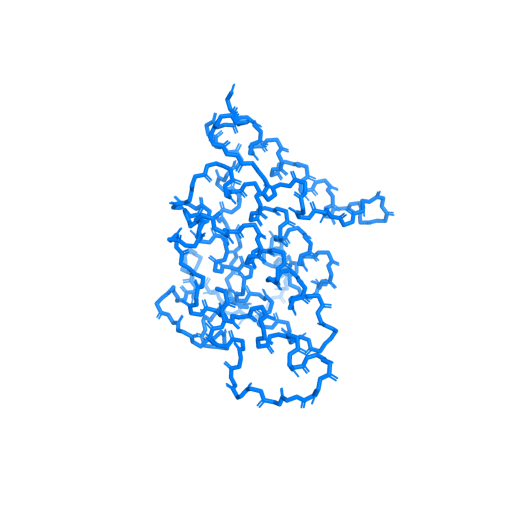1 -5.408 1.00 87.00 120 PRO A N 1
ATOM 943 C CA . PRO A 1 120 ? 4.944 -16.438 -4.215 1.00 87.00 120 PRO A CA 1
ATOM 944 C C . PRO A 1 120 ? 4.065 -15.779 -3.142 1.00 87.00 120 PRO A C 1
ATOM 946 O O . PRO A 1 120 ? 3.874 -16.374 -2.082 1.00 87.00 120 PRO A O 1
ATOM 949 N N . PHE A 1 121 ? 3.587 -14.551 -3.367 1.00 90.81 121 PHE A N 1
ATOM 950 C CA . PHE A 1 121 ? 2.753 -13.837 -2.409 1.00 90.81 121 PHE A CA 1
ATOM 951 C C . PHE A 1 121 ? 1.364 -14.476 -2.258 1.00 90.81 121 PHE A C 1
ATOM 953 O O . PHE A 1 121 ? 0.607 -14.562 -3.226 1.00 90.81 121 PHE A O 1
ATOM 960 N N . ASN A 1 122 ? 0.999 -14.858 -1.032 1.00 91.25 122 ASN A N 1
ATOM 961 C CA . ASN A 1 122 ? -0.342 -15.341 -0.707 1.00 91.25 122 ASN A CA 1
ATOM 962 C C . ASN A 1 122 ? -1.218 -14.195 -0.184 1.00 91.25 122 ASN A C 1
ATOM 964 O O . ASN A 1 122 ? -0.972 -13.658 0.894 1.00 91.25 122 ASN A O 1
ATOM 968 N N . ASN A 1 123 ? -2.266 -13.853 -0.933 1.00 88.38 123 ASN A N 1
ATOM 969 C CA . ASN A 1 123 ? -3.194 -12.791 -0.560 1.00 88.38 123 ASN A CA 1
ATOM 970 C C . ASN A 1 123 ? -4.166 -13.199 0.563 1.00 88.38 123 ASN A C 1
ATOM 972 O O . ASN A 1 123 ? -4.641 -12.339 1.291 1.00 88.38 123 ASN A O 1
ATOM 976 N N . GLU A 1 124 ? -4.464 -14.480 0.746 1.00 88.75 124 GLU A N 1
ATOM 977 C CA . GLU A 1 124 ? -5.410 -14.909 1.790 1.00 88.75 124 GLU A CA 1
ATOM 978 C C . GLU A 1 124 ? -4.733 -15.115 3.151 1.00 88.75 124 GLU A C 1
ATOM 980 O O . GLU A 1 124 ? -5.395 -15.355 4.160 1.00 88.75 124 GLU A O 1
ATOM 985 N N . GLU A 1 125 ? -3.405 -15.005 3.196 1.00 91.44 125 GLU A N 1
ATOM 986 C CA . GLU A 1 125 ? -2.650 -15.126 4.433 1.00 91.44 125 GLU A CA 1
ATOM 987 C C . GLU A 1 125 ? -2.913 -13.924 5.348 1.00 91.44 125 GLU A C 1
ATOM 989 O O . GLU A 1 125 ? -2.942 -12.777 4.907 1.00 91.44 125 GLU A O 1
ATOM 994 N N . THR A 1 126 ? -3.093 -14.191 6.640 1.00 87.69 126 THR A N 1
ATOM 995 C CA . THR A 1 126 ? -3.313 -13.145 7.657 1.00 87.69 126 THR A CA 1
ATOM 996 C C . THR A 1 126 ? -2.038 -12.810 8.415 1.00 87.69 126 THR A C 1
ATOM 998 O O . THR A 1 126 ? -1.917 -11.711 8.955 1.00 87.69 126 THR A O 1
ATOM 1001 N N . ASP A 1 127 ? -1.086 -13.744 8.443 1.00 90.44 127 ASP A N 1
ATOM 1002 C CA . ASP A 1 127 ? 0.214 -13.563 9.067 1.00 90.44 127 ASP A CA 1
ATOM 1003 C C . ASP A 1 127 ? 1.195 -12.892 8.079 1.00 90.44 127 ASP A C 1
ATOM 1005 O O . ASP A 1 127 ? 1.608 -13.508 7.085 1.00 90.44 127 ASP A O 1
ATOM 1009 N N . PRO A 1 128 ? 1.625 -11.642 8.337 1.00 90.06 128 PRO A N 1
ATOM 1010 C CA . PRO A 1 128 ? 2.534 -10.929 7.446 1.00 90.06 128 PRO A CA 1
ATOM 1011 C C . PRO A 1 128 ? 3.866 -11.668 7.246 1.00 90.06 128 PRO A C 1
ATOM 1013 O O . PRO A 1 128 ? 4.445 -11.587 6.156 1.00 90.06 128 PRO A O 1
ATOM 1016 N N . ALA A 1 129 ? 4.330 -12.439 8.238 1.00 89.12 129 ALA A N 1
ATOM 1017 C CA . ALA A 1 129 ? 5.571 -13.209 8.142 1.00 89.12 129 ALA A CA 1
ATOM 1018 C C . ALA A 1 129 ? 5.472 -14.377 7.145 1.00 89.12 129 ALA A C 1
ATOM 1020 O O . ALA A 1 129 ? 6.470 -14.740 6.517 1.00 89.12 129 ALA A O 1
ATOM 1021 N N . LYS A 1 130 ? 4.274 -14.943 6.959 1.00 90.19 130 LYS A N 1
ATOM 1022 C CA . LYS A 1 130 ? 4.022 -16.091 6.067 1.00 90.19 130 LYS A CA 1
ATOM 1023 C C . LYS A 1 130 ? 3.523 -15.698 4.680 1.00 90.19 130 LYS A C 1
ATOM 1025 O O . LYS A 1 130 ? 3.478 -16.542 3.791 1.00 90.19 130 LYS A O 1
ATOM 1030 N N . SER A 1 131 ? 3.224 -14.417 4.470 1.00 89.94 131 SER A N 1
ATOM 1031 C CA . SER A 1 131 ? 2.696 -13.886 3.207 1.00 89.94 131 SER A CA 1
ATOM 1032 C C . SER A 1 131 ? 3.589 -14.122 1.981 1.00 89.94 131 SER A C 1
ATOM 1034 O O . SER A 1 131 ? 3.108 -14.053 0.856 1.00 89.94 131 SER A O 1
ATOM 1036 N N . GLY A 1 132 ? 4.893 -14.370 2.157 1.00 88.88 132 GLY A N 1
ATOM 1037 C CA . GLY A 1 132 ? 5.831 -14.569 1.046 1.00 88.88 132 GLY A CA 1
ATOM 1038 C C . GLY A 1 132 ? 6.248 -13.279 0.326 1.00 88.88 132 GLY A C 1
ATOM 1039 O O . GLY A 1 132 ? 6.950 -13.345 -0.685 1.00 88.88 132 GLY A O 1
ATOM 1040 N N . ALA A 1 133 ? 5.886 -12.103 0.852 1.00 90.88 133 ALA A N 1
ATOM 1041 C CA . ALA A 1 133 ? 6.111 -10.815 0.192 1.00 90.88 133 ALA A CA 1
ATOM 1042 C C . ALA A 1 133 ? 7.588 -10.508 -0.108 1.00 90.88 133 ALA A C 1
ATOM 1044 O O . ALA A 1 133 ? 7.899 -10.005 -1.183 1.00 90.88 133 ALA A O 1
ATOM 1045 N N . MET A 1 134 ? 8.521 -10.899 0.768 1.00 89.50 134 MET A N 1
ATOM 1046 C CA . MET A 1 134 ? 9.972 -10.724 0.553 1.00 89.50 134 MET A CA 1
ATOM 1047 C C . MET A 1 134 ? 10.514 -11.452 -0.683 1.00 89.50 134 MET A C 1
ATOM 1049 O O . MET A 1 134 ? 11.645 -11.243 -1.099 1.00 89.50 134 MET A O 1
ATOM 1053 N N . ARG A 1 135 ? 9.737 -12.376 -1.243 1.00 86.25 135 ARG A N 1
ATOM 1054 C CA . ARG A 1 135 ? 10.107 -13.182 -2.404 1.00 86.25 135 ARG A CA 1
ATOM 1055 C C . ARG A 1 135 ? 9.324 -12.769 -3.659 1.00 86.25 135 ARG A C 1
ATOM 1057 O O . ARG A 1 135 ? 9.514 -13.432 -4.679 1.00 86.25 135 ARG A O 1
ATOM 1064 N N . SER A 1 136 ? 8.484 -11.734 -3.559 1.00 90.06 136 SER A N 1
ATOM 1065 C CA . SER A 1 136 ? 7.595 -11.199 -4.602 1.00 90.06 136 SER A CA 1
ATOM 1066 C C . SER A 1 136 ? 8.135 -9.908 -5.235 1.00 90.06 136 SER A C 1
ATOM 1068 O O . SER A 1 136 ? 9.237 -9.474 -4.912 1.00 90.06 136 SER A O 1
ATOM 1070 N N . SER A 1 137 ? 7.352 -9.296 -6.125 1.00 90.44 137 SER A N 1
ATOM 1071 C CA . SER A 1 137 ? 7.603 -7.977 -6.727 1.00 90.44 137 SER A CA 1
ATOM 1072 C C . SER A 1 137 ? 6.346 -7.101 -6.678 1.00 90.44 137 SER A C 1
ATOM 1074 O O . SER A 1 137 ? 5.238 -7.627 -6.588 1.00 90.44 137 SER A O 1
ATOM 1076 N N . LEU A 1 138 ? 6.479 -5.773 -6.754 1.00 91.56 138 LEU A N 1
ATOM 1077 C CA . LEU A 1 138 ? 5.354 -4.814 -6.729 1.00 91.56 138 LEU A CA 1
ATOM 1078 C C . LEU A 1 138 ? 4.807 -4.507 -8.133 1.00 91.56 138 LEU A C 1
ATOM 1080 O O . LEU A 1 138 ? 4.575 -3.351 -8.489 1.00 91.56 138 LEU A O 1
ATOM 1084 N N . TRP A 1 139 ? 4.595 -5.544 -8.941 1.00 90.56 139 TRP A N 1
ATOM 1085 C CA . TRP A 1 139 ? 4.126 -5.399 -10.322 1.00 90.56 139 TRP A CA 1
ATOM 1086 C C . TRP A 1 139 ? 2.756 -4.715 -10.433 1.00 90.56 139 TRP A C 1
ATOM 1088 O O . TRP A 1 139 ? 2.439 -4.137 -11.466 1.00 90.56 139 TRP A O 1
ATOM 1098 N N . GLU A 1 140 ? 1.934 -4.717 -9.381 1.00 93.38 140 GLU A N 1
ATOM 1099 C CA . GLU A 1 140 ? 0.644 -4.022 -9.420 1.00 93.38 140 GLU A CA 1
ATOM 1100 C C . GLU A 1 140 ? 0.828 -2.512 -9.594 1.00 93.38 140 GLU A C 1
ATOM 1102 O O . GLU A 1 140 ? 0.057 -1.872 -10.304 1.00 93.38 140 GLU A O 1
ATOM 1107 N N . ILE A 1 141 ? 1.880 -1.940 -9.003 1.00 91.44 141 ILE A N 1
ATOM 1108 C CA . ILE A 1 141 ? 2.191 -0.514 -9.151 1.00 91.44 141 ILE A CA 1
ATOM 1109 C C . ILE A 1 141 ? 2.624 -0.204 -10.581 1.00 91.44 141 ILE A C 1
ATOM 1111 O O . ILE A 1 141 ? 2.204 0.807 -11.133 1.00 91.44 141 ILE A O 1
ATOM 1115 N N . ASP A 1 142 ? 3.373 -1.107 -11.208 1.00 89.88 142 ASP A N 1
ATOM 1116 C CA . ASP A 1 142 ? 3.738 -0.995 -12.617 1.00 89.88 142 ASP A CA 1
ATOM 1117 C C . ASP A 1 142 ? 2.492 -0.936 -13.525 1.00 89.88 142 ASP A C 1
ATOM 1119 O O . ASP A 1 142 ? 2.374 -0.057 -14.382 1.00 89.88 142 ASP A O 1
ATOM 1123 N N . THR A 1 143 ? 1.482 -1.776 -13.270 1.00 91.31 143 THR A N 1
ATOM 1124 C CA . THR A 1 143 ? 0.241 -1.754 -14.070 1.00 91.31 143 THR A CA 1
ATOM 1125 C C . THR A 1 143 ? -0.524 -0.428 -13.979 1.00 91.31 143 THR A C 1
ATOM 1127 O O . THR A 1 143 ? -1.173 -0.020 -14.945 1.00 91.31 143 THR A O 1
ATOM 1130 N N . LEU A 1 144 ? -0.396 0.305 -12.865 1.00 91.69 144 LEU A N 1
ATOM 1131 C CA . LEU A 1 144 ? -1.039 1.609 -12.678 1.00 91.69 144 LEU A CA 1
ATOM 1132 C C . LEU A 1 144 ? -0.432 2.721 -13.553 1.00 91.69 144 LEU A C 1
ATOM 1134 O O . LEU A 1 144 ? -1.036 3.790 -13.669 1.00 91.69 144 LEU A O 1
ATOM 1138 N N . ARG A 1 145 ? 0.701 2.487 -14.232 1.00 90.56 145 ARG A N 1
ATOM 1139 C CA . ARG A 1 145 ? 1.220 3.419 -15.252 1.00 90.56 145 ARG A CA 1
ATOM 1140 C C . ARG A 1 145 ? 0.216 3.680 -16.373 1.00 90.56 145 ARG A C 1
ATOM 1142 O O . ARG A 1 145 ? 0.153 4.788 -16.894 1.00 90.56 145 ARG A O 1
ATOM 1149 N N . HIS A 1 146 ? -0.607 2.687 -16.692 1.00 90.62 146 HIS A N 1
ATOM 1150 C CA . HIS A 1 146 ? -1.636 2.774 -17.730 1.00 90.62 146 HIS A CA 1
ATOM 1151 C C . HIS A 1 146 ? -3.037 2.978 -17.139 1.00 90.62 146 HIS A C 1
ATOM 1153 O O . HIS A 1 146 ? -4.044 2.636 -17.757 1.00 90.62 146 HIS A O 1
ATOM 1159 N N . HIS A 1 147 ? -3.119 3.517 -15.920 1.00 92.38 147 HIS A N 1
ATOM 1160 C CA . HIS A 1 147 ? -4.389 3.772 -15.259 1.00 92.38 147 HIS A CA 1
ATOM 1161 C C . HIS A 1 147 ? -5.195 4.857 -15.993 1.00 92.38 147 HIS A C 1
ATOM 1163 O O . HIS A 1 147 ? -4.652 5.864 -16.445 1.00 92.38 147 HIS A O 1
ATOM 1169 N N . TYR A 1 148 ? -6.515 4.670 -16.069 1.00 91.75 148 TYR A N 1
ATOM 1170 C CA . TYR A 1 148 ? -7.420 5.540 -16.828 1.00 91.75 148 TYR A CA 1
ATOM 1171 C C . TYR A 1 148 ? -7.426 6.998 -16.334 1.00 91.75 148 TYR A C 1
ATOM 1173 O O . TYR A 1 148 ? -7.597 7.931 -17.114 1.00 91.75 148 TYR A O 1
ATOM 1181 N N . THR A 1 149 ? -7.233 7.211 -15.030 1.00 90.38 149 THR A N 1
ATOM 1182 C CA . THR A 1 149 ? -7.079 8.548 -14.445 1.00 90.38 149 THR A CA 1
ATOM 1183 C C . THR A 1 149 ? -5.636 9.046 -14.603 1.00 90.38 149 THR A C 1
ATOM 1185 O O . THR A 1 149 ? -4.737 8.452 -13.998 1.00 90.38 149 THR A O 1
ATOM 1188 N N . PRO A 1 150 ? -5.395 10.183 -15.286 1.00 90.50 150 PRO A N 1
ATOM 1189 C CA . PRO A 1 150 ? -4.045 10.696 -15.532 1.00 90.50 150 PRO A CA 1
ATOM 1190 C C . PRO A 1 150 ? -3.303 11.122 -14.258 1.00 90.50 150 PRO A C 1
ATOM 1192 O O . PRO A 1 150 ? -2.077 11.126 -14.229 1.00 90.50 150 PRO A O 1
ATOM 1195 N N . ALA A 1 151 ? -4.023 11.482 -13.191 1.00 90.19 151 ALA A N 1
ATOM 1196 C CA . ALA A 1 151 ? -3.416 11.795 -11.898 1.00 90.19 151 ALA A CA 1
ATOM 1197 C C . ALA A 1 151 ? -2.682 10.583 -11.300 1.00 90.19 151 ALA A C 1
ATOM 1199 O O . ALA A 1 151 ? -1.588 10.731 -10.766 1.00 90.19 151 ALA A O 1
ATOM 1200 N N . VAL A 1 152 ? -3.258 9.383 -11.431 1.00 91.50 152 VAL A N 1
ATOM 1201 C CA . VAL A 1 152 ? -2.668 8.141 -10.910 1.00 91.50 152 VA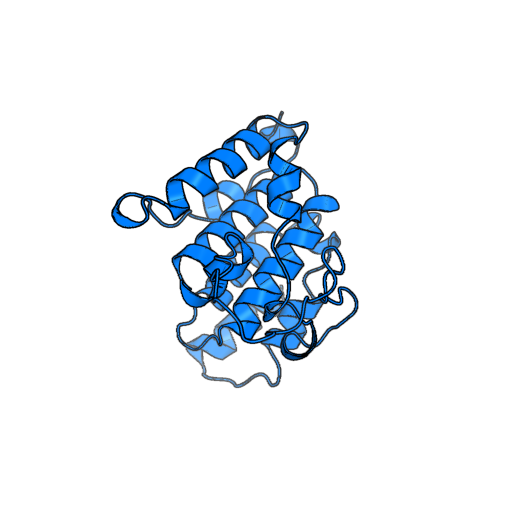L A CA 1
ATOM 1202 C C . VAL A 1 152 ? -1.448 7.746 -11.739 1.00 91.50 152 VAL A C 1
ATOM 1204 O O . VAL A 1 152 ? -0.386 7.509 -11.172 1.00 91.50 152 VAL A O 1
ATOM 1207 N N . SER A 1 153 ? -1.560 7.741 -13.070 1.00 92.25 153 SER A N 1
ATOM 1208 C CA . SER A 1 153 ? -0.449 7.350 -13.948 1.00 92.25 153 SER A CA 1
ATOM 1209 C C . SER A 1 153 ? 0.757 8.281 -13.824 1.00 92.25 153 SER A C 1
ATOM 1211 O O . SER A 1 153 ? 1.888 7.811 -13.699 1.00 92.25 153 SER A O 1
ATOM 1213 N N . ARG A 1 154 ? 0.531 9.603 -13.774 1.00 91.19 154 ARG A N 1
ATOM 1214 C CA . ARG A 1 154 ? 1.600 10.591 -13.545 1.00 91.19 154 ARG A CA 1
ATOM 1215 C C . ARG A 1 154 ? 2.282 10.398 -12.197 1.00 91.19 154 ARG A C 1
ATOM 1217 O O . ARG A 1 154 ? 3.493 10.567 -12.106 1.00 91.19 154 ARG A O 1
ATOM 1224 N N . PHE A 1 155 ? 1.517 10.037 -11.170 1.00 89.56 155 PHE A N 1
ATOM 1225 C CA . PHE A 1 155 ? 2.066 9.834 -9.838 1.00 89.56 155 PHE A CA 1
ATOM 1226 C C . PHE A 1 155 ? 2.934 8.572 -9.745 1.00 89.56 155 PHE A C 1
ATOM 1228 O O . PHE A 1 155 ? 3.987 8.574 -9.114 1.00 89.56 155 PHE A O 1
ATOM 1235 N N . VAL A 1 156 ? 2.543 7.498 -10.430 1.00 91.00 156 VAL A N 1
ATOM 1236 C CA . VAL A 1 156 ? 3.391 6.303 -10.542 1.00 91.00 156 VAL A CA 1
ATOM 1237 C C . VAL A 1 156 ? 4.678 6.618 -11.307 1.00 91.00 156 VAL A C 1
ATOM 1239 O O . VAL A 1 156 ? 5.750 6.196 -10.888 1.00 91.00 156 VAL A O 1
ATOM 1242 N N . ALA A 1 157 ? 4.600 7.404 -12.384 1.00 88.06 157 ALA A N 1
ATOM 1243 C CA . ALA A 1 157 ? 5.784 7.809 -13.140 1.00 88.06 157 ALA A CA 1
ATOM 1244 C C . ALA A 1 157 ? 6.760 8.659 -12.302 1.00 88.06 157 ALA A C 1
ATOM 1246 O O . ALA A 1 157 ? 7.973 8.471 -12.397 1.00 88.06 157 ALA A O 1
ATOM 1247 N N . SER A 1 158 ? 6.257 9.556 -11.441 1.00 86.31 158 SER A N 1
ATOM 1248 C CA . SER A 1 158 ? 7.128 10.343 -10.555 1.00 86.31 158 SER A CA 1
ATOM 1249 C C . SER A 1 158 ? 7.828 9.478 -9.502 1.00 86.31 158 SER A C 1
ATOM 1251 O O . SER A 1 158 ? 8.963 9.764 -9.127 1.00 86.31 158 SER A O 1
ATOM 1253 N N . LEU A 1 159 ? 7.196 8.382 -9.073 1.00 82.88 159 LEU A N 1
ATOM 1254 C CA . LEU A 1 159 ? 7.761 7.450 -8.097 1.00 82.88 159 LEU A CA 1
ATOM 1255 C C . LEU A 1 159 ? 9.077 6.830 -8.598 1.00 82.88 159 LEU A C 1
ATOM 1257 O O . LEU A 1 159 ? 10.031 6.725 -7.831 1.00 82.88 159 LEU A O 1
ATOM 1261 N N . GLU A 1 160 ? 9.177 6.484 -9.884 1.00 77.38 160 GLU A N 1
ATOM 1262 C CA . GLU A 1 160 ? 10.419 5.953 -10.472 1.00 77.38 160 GLU A CA 1
ATOM 1263 C C . GLU A 1 160 ? 11.558 6.979 -10.433 1.00 77.38 160 GLU A C 1
ATOM 1265 O O . GLU A 1 160 ? 12.691 6.664 -10.051 1.00 77.38 160 GLU A O 1
ATOM 1270 N N . THR A 1 161 ? 11.251 8.234 -10.767 1.00 79.50 161 THR A N 1
ATOM 1271 C CA . THR A 1 161 ? 12.233 9.324 -10.703 1.00 79.50 161 THR A CA 1
ATOM 1272 C C . THR A 1 161 ? 12.648 9.640 -9.265 1.00 79.50 161 THR A C 1
ATOM 1274 O O . THR A 1 161 ? 13.820 9.897 -8.995 1.00 79.50 161 THR A O 1
ATOM 1277 N N . ASP A 1 162 ? 11.722 9.540 -8.314 1.00 78.19 162 ASP A N 1
ATOM 1278 C CA . ASP A 1 162 ? 11.988 9.825 -6.905 1.00 78.19 162 ASP A CA 1
ATOM 1279 C C . ASP A 1 162 ? 12.849 8.743 -6.238 1.00 78.19 162 ASP A C 1
ATOM 1281 O O . ASP A 1 162 ? 13.711 9.044 -5.406 1.00 78.19 162 ASP A O 1
ATOM 1285 N N . LEU A 1 163 ? 12.670 7.475 -6.623 1.00 72.00 163 LEU A N 1
ATOM 1286 C CA . LEU A 1 163 ? 13.476 6.372 -6.094 1.00 72.00 163 LEU A CA 1
ATOM 1287 C C . LEU A 1 163 ? 14.939 6.425 -6.553 1.00 72.00 163 LEU A C 1
ATOM 1289 O O . LEU A 1 163 ? 15.811 5.956 -5.811 1.00 72.00 163 LEU A O 1
ATOM 1293 N N . THR A 1 164 ? 15.206 7.004 -7.728 1.00 72.19 164 THR A N 1
ATOM 1294 C CA . THR A 1 164 ? 16.566 7.196 -8.260 1.00 72.19 164 THR A CA 1
ATOM 1295 C C . THR A 1 164 ? 17.258 8.424 -7.657 1.00 72.19 164 THR A C 1
ATOM 1297 O O . THR A 1 164 ? 18.458 8.370 -7.391 1.00 72.19 164 THR A O 1
ATOM 1300 N N . VAL A 1 165 ? 16.522 9.499 -7.334 1.00 70.31 165 VAL A N 1
ATOM 1301 C CA . VAL A 1 165 ? 17.072 10.759 -6.783 1.00 70.31 165 VAL A CA 1
ATOM 1302 C C . VAL A 1 165 ? 16.612 11.008 -5.336 1.00 70.31 165 VAL A C 1
ATOM 1304 O O . VAL A 1 165 ? 16.049 12.046 -4.986 1.00 70.31 165 VAL A O 1
ATOM 1307 N N . ARG A 1 166 ? 16.905 10.061 -4.435 1.00 65.69 166 ARG A N 1
ATOM 1308 C CA . ARG A 1 166 ? 16.413 10.081 -3.037 1.00 65.69 166 ARG A CA 1
ATOM 1309 C C . ARG A 1 166 ? 16.793 11.316 -2.225 1.00 65.69 166 ARG A C 1
ATOM 1311 O O . ARG A 1 166 ? 16.055 11.699 -1.325 1.00 65.69 166 ARG A O 1
ATOM 1318 N N . ALA A 1 167 ? 17.940 11.926 -2.520 1.00 57.78 167 ALA A N 1
ATOM 1319 C CA . ALA A 1 167 ? 18.449 13.079 -1.777 1.00 57.78 167 ALA A CA 1
ATOM 1320 C C . ALA A 1 167 ? 17.614 14.357 -1.985 1.00 57.78 167 ALA A C 1
ATOM 1322 O O . ALA A 1 167 ? 17.723 15.286 -1.187 1.00 57.78 167 ALA A O 1
ATOM 1323 N N . LYS A 1 168 ? 16.794 14.419 -3.046 1.00 58.91 168 LYS A N 1
ATOM 1324 C CA . LYS A 1 168 ? 16.048 15.627 -3.434 1.00 58.91 168 LYS A CA 1
ATOM 1325 C C . LYS A 1 168 ? 14.548 15.551 -3.123 1.00 58.91 168 LYS A C 1
ATOM 1327 O O . LYS A 1 168 ? 13.894 16.589 -3.059 1.00 58.91 168 LYS A O 1
ATOM 1332 N N . THR A 1 169 ? 14.008 14.356 -2.892 1.00 64.69 169 THR A N 1
ATOM 1333 C CA . THR A 1 169 ? 12.565 14.145 -2.702 1.00 64.69 169 THR A CA 1
ATOM 1334 C C . THR A 1 169 ? 12.208 14.061 -1.213 1.00 64.69 169 THR A C 1
ATOM 1336 O O . THR A 1 169 ? 12.854 13.346 -0.450 1.00 64.69 169 THR A O 1
ATOM 1339 N N . MET A 1 170 ? 11.150 14.754 -0.769 1.00 74.75 170 MET A N 1
ATOM 1340 C CA . MET A 1 170 ? 10.651 14.783 0.626 1.00 74.75 170 MET A CA 1
ATOM 1341 C C . MET A 1 170 ? 9.489 13.800 0.852 1.00 74.75 170 MET A C 1
ATOM 1343 O O . MET A 1 170 ? 8.810 13.440 -0.107 1.00 74.75 170 MET A O 1
ATOM 1347 N N . GLU A 1 171 ? 9.313 13.286 2.082 1.00 81.31 171 GLU A N 1
ATOM 1348 C CA . GLU A 1 171 ? 8.221 12.357 2.408 1.00 81.31 171 GLU A CA 1
ATOM 1349 C C . GLU A 1 171 ? 6.885 13.009 2.077 1.00 81.31 171 GLU A C 1
ATOM 1351 O O . GLU A 1 171 ? 6.672 14.193 2.351 1.00 81.31 171 GLU A O 1
ATOM 1356 N N . MET A 1 172 ? 5.976 12.225 1.509 1.00 84.56 172 MET A N 1
ATOM 1357 C CA . MET A 1 172 ? 4.663 12.733 1.159 1.00 84.56 172 MET A CA 1
ATOM 1358 C C . MET A 1 172 ? 3.763 12.742 2.381 1.00 84.56 172 MET A C 1
ATOM 1360 O O . MET A 1 172 ? 3.640 11.742 3.095 1.00 84.56 172 MET A O 1
ATOM 1364 N N . LYS A 1 173 ? 3.100 13.874 2.611 1.00 84.94 173 LYS A N 1
ATOM 1365 C CA . LYS A 1 173 ? 2.115 13.995 3.679 1.00 84.94 173 LYS A CA 1
ATOM 1366 C C . LYS A 1 173 ? 0.828 13.309 3.244 1.00 84.94 173 LYS A C 1
ATOM 1368 O O . LYS A 1 173 ? 0.140 13.749 2.331 1.00 84.94 173 LYS A O 1
ATOM 1373 N N . ILE A 1 174 ? 0.473 12.231 3.930 1.00 85.38 174 ILE A N 1
ATOM 1374 C CA . ILE A 1 174 ? -0.730 11.450 3.603 1.00 85.38 174 ILE A CA 1
ATOM 1375 C C . ILE A 1 174 ? -2.010 12.241 3.861 1.00 85.38 174 ILE A C 1
ATOM 1377 O O . ILE A 1 174 ? -3.026 11.982 3.221 1.00 85.38 174 ILE A O 1
ATOM 1381 N N . THR A 1 175 ? -1.960 13.242 4.743 1.00 84.62 175 THR A N 1
ATOM 1382 C CA . THR A 1 175 ? -3.058 14.189 4.974 1.00 84.62 175 THR A CA 1
ATOM 1383 C C . THR A 1 175 ? -3.568 14.800 3.675 1.00 84.62 175 THR A C 1
ATOM 1385 O O . THR A 1 175 ? -4.782 14.878 3.492 1.00 84.62 175 THR A O 1
ATOM 1388 N N . ASP A 1 176 ? -2.654 15.118 2.759 1.00 84.44 176 ASP A N 1
ATOM 1389 C CA . ASP A 1 176 ? -2.928 15.844 1.518 1.00 84.44 176 ASP A CA 1
ATOM 1390 C C . ASP A 1 176 ? -3.723 14.978 0.529 1.00 84.44 176 ASP A C 1
ATOM 1392 O O . ASP A 1 176 ? -4.542 15.480 -0.233 1.00 84.44 176 ASP A O 1
ATOM 1396 N N . PHE A 1 177 ? -3.549 13.656 0.604 1.00 81.94 177 PHE A N 1
ATOM 1397 C CA . PHE A 1 177 ? -4.271 12.684 -0.220 1.00 81.94 177 PHE A CA 1
ATOM 1398 C C . PHE A 1 177 ? -5.510 12.118 0.489 1.00 81.94 177 PHE A C 1
ATOM 1400 O O . PHE A 1 177 ? -6.450 11.655 -0.156 1.00 81.94 177 PHE A O 1
ATOM 1407 N N . SER A 1 178 ? -5.535 12.151 1.825 1.00 75.88 178 SER A N 1
ATOM 1408 C CA . SER A 1 178 ? -6.546 11.470 2.644 1.00 75.88 178 SER A CA 1
ATOM 1409 C C . SER A 1 178 ? -7.964 12.043 2.527 1.00 75.88 178 SER A C 1
ATOM 1411 O O . SER A 1 178 ? -8.933 11.328 2.795 1.00 75.88 178 SER A O 1
ATOM 1413 N N . SER A 1 179 ? -8.095 13.308 2.118 1.00 74.38 179 SER A N 1
ATOM 1414 C CA . SER A 1 179 ? -9.373 13.993 1.879 1.00 74.38 179 SER A CA 1
ATOM 1415 C C . SER A 1 179 ? -9.924 13.780 0.466 1.00 74.38 179 SER A C 1
ATOM 1417 O O . SER A 1 179 ? -11.080 14.120 0.212 1.00 74.38 179 SER A O 1
ATOM 1419 N N . GLY A 1 180 ? -9.131 13.199 -0.443 1.00 76.00 180 GLY A N 1
ATOM 14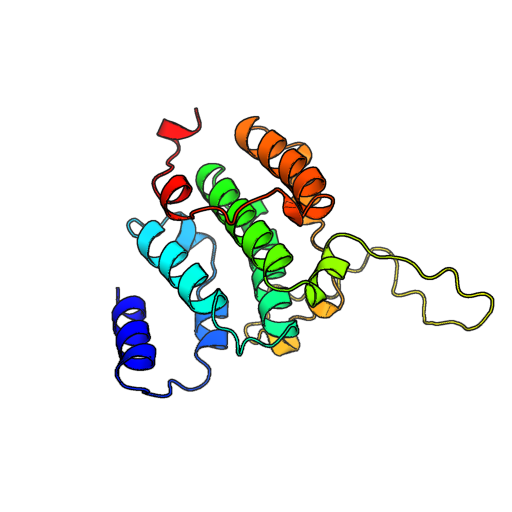20 C CA . GLY A 1 180 ? -9.529 12.991 -1.830 1.00 76.00 180 GLY A CA 1
ATOM 1421 C C . GLY A 1 180 ? -10.785 12.129 -1.934 1.00 76.00 180 GLY A C 1
ATOM 1422 O O . GLY A 1 180 ? -10.924 11.122 -1.237 1.00 76.00 180 GLY A O 1
ATOM 1423 N N . SER A 1 181 ? -11.712 12.508 -2.807 1.00 76.88 181 SER A N 1
ATOM 1424 C CA . SER A 1 181 ? -12.932 11.764 -3.134 1.00 76.88 181 SER A CA 1
ATOM 1425 C C . SER A 1 181 ? -13.100 11.676 -4.653 1.00 76.88 181 SER A C 1
ATOM 1427 O O . SER A 1 181 ? -12.316 12.256 -5.394 1.00 76.88 181 SER A O 1
ATOM 1429 N N . TYR A 1 182 ? -14.117 10.965 -5.147 1.00 75.62 182 TYR A N 1
ATOM 1430 C CA . TYR A 1 182 ? -14.390 10.952 -6.590 1.00 75.62 182 TYR A CA 1
ATOM 1431 C C . TYR A 1 182 ? -14.581 12.365 -7.162 1.00 75.62 182 TYR A C 1
ATOM 1433 O O . TYR A 1 182 ? -14.085 12.638 -8.246 1.00 75.62 182 TYR A O 1
ATOM 1441 N N . ALA A 1 183 ? -15.202 13.268 -6.398 1.00 73.31 183 ALA A N 1
ATOM 1442 C CA . ALA A 1 183 ? -15.441 14.654 -6.800 1.00 73.31 183 ALA A CA 1
ATOM 1443 C C . ALA A 1 183 ? -14.173 15.524 -6.866 1.00 73.31 183 ALA A C 1
ATOM 1445 O O . ALA A 1 183 ? -14.244 16.655 -7.318 1.00 73.31 183 ALA A O 1
ATOM 1446 N N . THR A 1 184 ? -13.034 15.045 -6.357 1.00 76.44 184 THR A N 1
ATOM 1447 C CA . THR A 1 184 ? -11.761 15.786 -6.407 1.00 76.44 184 THR A CA 1
ATOM 1448 C C . THR A 1 184 ? -10.781 15.195 -7.417 1.00 76.44 184 THR A C 1
ATOM 1450 O O . THR A 1 184 ? -9.707 15.752 -7.615 1.00 76.44 184 THR A O 1
ATOM 1453 N N . VAL A 1 185 ? -11.089 14.020 -7.972 1.00 69.31 185 VAL A N 1
ATOM 1454 C CA . VAL A 1 185 ? -10.218 13.293 -8.909 1.00 69.31 185 VAL A CA 1
ATOM 1455 C C . VAL A 1 185 ? -10.609 13.562 -10.368 1.00 69.31 185 VAL A C 1
ATOM 1457 O O . VAL A 1 185 ? -9.756 13.445 -11.249 1.00 69.31 185 VAL A O 1
ATOM 1460 N N . PHE A 1 186 ? -11.870 13.932 -10.602 1.00 61.25 186 PHE A N 1
ATOM 1461 C CA . PHE A 1 186 ? -12.435 14.378 -11.877 1.00 61.25 186 PHE A CA 1
ATOM 1462 C C . PHE A 1 186 ? -12.949 15.804 -11.718 1.00 61.25 186 PHE A C 1
ATOM 1464 O O . PHE A 1 186 ? -12.822 16.566 -12.698 1.00 61.25 186 PHE A O 1
#

Sequence (186 aa):
MALSGLFILMTQHQLEYPKFYDKLYALLTPAVFMAKHRSVFLQLLDACLKSSYLQAYLVASFAKRLSRLTLSVPPAGALIIIALIHNLLRRHPSINFLVHWEVAQDDGVASLPKKIGADPFNNEETDPAKSGAMRSSLWEIDTLRHHYTPAVSRFVASLETDLTVRAKTMEMKITDFSSGSYATVF

InterPro domains:
  IPR005612 CCAAT-binding factor [PF03914] (1-156)
  IPR027193 Nucleolar complex protein 4-like [PTHR12455] (1-186)